Protein AF-0000000080271810 (afdb_homodimer)

InterPro domains:
  IPR000182 GNAT domain [PF00583] (64-141)
  IPR000182 GNAT domain [PS51186] (1-163)
  IPR016181 Acyl-CoA N-acyltransferase [SSF55729] (35-156)

pLDDT: mean 94.72, std 5.69, range [53.38, 98.88]

Solvent-accessible surface area (backbone atoms only — not comparable to full-atom values): 18200 Å² total; per-residue (Å²): 127,79,86,46,69,50,78,45,74,41,52,54,68,60,41,39,52,51,47,51,52,44,34,53,50,35,45,76,70,71,45,93,61,77,59,70,83,60,60,34,72,75,56,52,45,64,91,39,59,58,73,27,25,34,36,33,24,50,70,89,41,85,37,31,27,31,33,54,38,62,71,51,58,89,84,42,68,83,64,57,88,57,40,34,32,32,53,40,75,76,39,56,36,59,95,49,53,92,68,53,55,69,55,53,52,48,52,50,51,52,52,55,27,52,77,65,67,23,36,28,41,31,40,69,45,53,53,85,38,57,67,58,53,51,48,43,43,73,71,60,34,39,82,71,50,76,46,76,43,89,97,73,43,52,30,31,36,33,36,26,79,76,101,126,78,86,45,69,50,77,44,76,40,51,51,70,58,40,39,52,50,47,50,54,43,32,53,50,36,46,74,71,70,44,94,59,77,58,72,82,61,60,35,70,75,56,53,45,64,91,38,61,58,74,28,25,34,36,32,23,50,70,91,41,85,37,30,29,32,33,54,38,61,71,50,57,89,86,41,70,84,63,55,88,55,41,33,32,32,54,41,74,76,40,56,36,60,94,49,53,92,68,55,56,68,53,52,51,50,53,49,52,50,53,56,27,52,78,66,68,22,35,29,42,32,40,69,44,52,52,85,39,57,67,59,52,50,47,42,43,73,70,60,34,39,83,71,48,77,46,77,44,88,97,74,42,51,30,32,35,32,36,26,80,77,101

Organism: NCBI:txid1552

Structure (mmCIF, N/CA/C/O backbone):
data_AF-0000000080271810-model_v1
#
loop_
_entity.id
_entity.type
_entity.pdbx_description
1 polymer 'N-acetyltransferase domain-containing protein'
#
loop_
_atom_site.group_PDB
_atom_site.id
_atom_site.type_symbol
_atom_site.label_atom_id
_atom_site.label_alt_id
_atom_site.label_comp_id
_atom_site.label_asym_id
_atom_site.label_entity_id
_atom_site.label_seq_id
_atom_site.pdbx_PDB_ins_code
_atom_site.Cartn_x
_atom_site.Cartn_y
_atom_site.Cartn_z
_atom_site.occupancy
_atom_site.B_iso_or_equiv
_atom_site.auth_seq_id
_atom_site.auth_comp_id
_atom_site.auth_asym_id
_atom_site.auth_atom_id
_atom_site.pdbx_PDB_model_num
ATOM 1 N N . MET A 1 1 ? 9.125 3.719 -11.875 1 53.38 1 MET A N 1
ATOM 2 C CA . MET A 1 1 ? 8.992 2.314 -12.25 1 53.38 1 MET A CA 1
ATOM 3 C C . MET A 1 1 ? 10.18 1.5 -11.758 1 53.38 1 MET A C 1
ATOM 5 O O . MET A 1 1 ? 11.297 2.016 -11.672 1 53.38 1 MET A O 1
ATOM 9 N N . ILE A 1 2 ? 9.805 0.33 -11.016 1 65.56 2 ILE A N 1
ATOM 10 C CA . ILE A 1 2 ? 10.922 -0.448 -10.5 1 65.56 2 ILE A CA 1
ATOM 11 C C . ILE A 1 2 ? 11.742 -1.011 -11.656 1 65.56 2 ILE A C 1
ATOM 13 O O . ILE A 1 2 ? 11.211 -1.714 -12.516 1 65.56 2 ILE A O 1
ATOM 17 N N . ASN A 1 3 ? 12.961 -0.508 -11.906 1 68.75 3 ASN A N 1
ATOM 18 C CA . ASN A 1 3 ? 13.789 -0.801 -13.078 1 68.75 3 ASN A CA 1
ATOM 19 C C . ASN A 1 3 ? 14.617 -2.066 -12.875 1 68.75 3 ASN A C 1
ATOM 21 O O . ASN A 1 3 ? 15.195 -2.596 -13.82 1 68.75 3 ASN A O 1
ATOM 25 N N . ASN A 1 4 ? 14.492 -2.914 -11.961 1 88.19 4 ASN A N 1
ATOM 26 C CA . ASN A 1 4 ? 15.328 -4.094 -11.766 1 88.19 4 ASN A CA 1
ATOM 27 C C . ASN A 1 4 ? 14.547 -5.227 -11.102 1 88.19 4 ASN A C 1
ATOM 29 O O . ASN A 1 4 ? 15.016 -5.828 -10.133 1 88.19 4 ASN A O 1
ATOM 33 N N . PHE A 1 5 ? 13.461 -5.531 -11.781 1 94.88 5 PHE A N 1
ATOM 34 C CA . PHE A 1 5 ? 12.586 -6.578 -11.266 1 94.88 5 PHE A CA 1
ATOM 35 C C . PHE A 1 5 ? 12.633 -7.809 -12.156 1 94.88 5 PHE A C 1
ATOM 37 O O . PHE A 1 5 ? 12.602 -7.695 -13.391 1 94.88 5 PHE A O 1
ATOM 44 N N . LYS A 1 6 ? 12.805 -9 -11.523 1 96.62 6 LYS A N 1
ATOM 45 C CA . LYS A 1 6 ? 12.727 -10.266 -12.258 1 96.62 6 LYS A CA 1
ATOM 46 C C . LYS A 1 6 ? 12.031 -11.336 -11.422 1 96.62 6 LYS A C 1
ATOM 48 O O . LYS A 1 6 ? 12 -11.258 -10.195 1 96.62 6 LYS A O 1
ATOM 53 N N . VAL A 1 7 ? 11.438 -12.305 -12.102 1 97.56 7 VAL A N 1
ATOM 54 C CA . VAL A 1 7 ? 10.766 -13.406 -11.43 1 97.56 7 VAL A CA 1
ATOM 55 C C . VAL A 1 7 ? 11.547 -14.703 -11.656 1 97.56 7 VAL A C 1
ATOM 57 O O . VAL A 1 7 ? 11.945 -15.008 -12.781 1 97.56 7 VAL A O 1
ATOM 60 N N . LEU A 1 8 ? 11.82 -15.398 -10.539 1 95.75 8 LEU A N 1
ATOM 61 C CA . LEU A 1 8 ? 12.508 -16.688 -10.594 1 95.75 8 LEU A CA 1
ATOM 62 C C . LEU A 1 8 ? 11.594 -17.812 -10.125 1 95.75 8 LEU A C 1
ATOM 64 O O . LEU A 1 8 ? 10.773 -17.609 -9.219 1 95.75 8 LEU A O 1
ATOM 68 N N . ARG A 1 9 ? 11.812 -19.016 -10.688 1 94.19 9 ARG A N 1
ATOM 69 C CA . ARG A 1 9 ? 11 -20.172 -10.352 1 94.19 9 ARG A CA 1
ATOM 70 C C . ARG A 1 9 ? 11.711 -21.078 -9.352 1 94.19 9 ARG A C 1
ATOM 72 O O . ARG A 1 9 ? 12.93 -21.234 -9.406 1 94.19 9 ARG A O 1
ATOM 79 N N . GLY A 1 10 ? 10.805 -21.703 -8.375 1 84.06 10 GLY A N 1
ATOM 80 C CA . GLY A 1 10 ? 11.133 -22.969 -7.738 1 84.06 10 GLY A CA 1
ATOM 81 C C . GLY A 1 10 ? 11.922 -22.797 -6.453 1 84.06 10 GLY A C 1
ATOM 82 O O . GLY A 1 10 ? 12.383 -23.781 -5.871 1 84.06 10 GLY A O 1
ATOM 83 N N . ASP A 1 11 ? 12.078 -21.625 -5.836 1 93.06 11 ASP A N 1
ATOM 84 C CA . ASP A 1 11 ? 12.766 -21.469 -4.562 1 93.06 11 ASP A CA 1
ATOM 85 C C . ASP A 1 11 ? 11.781 -21.484 -3.396 1 93.06 11 ASP A C 1
ATOM 87 O O . ASP A 1 11 ? 11.406 -20.438 -2.867 1 93.06 11 ASP A O 1
ATOM 91 N N . VAL A 1 12 ? 11.516 -22.797 -2.967 1 97.88 12 VAL A N 1
ATOM 92 C CA . VAL A 1 12 ? 10.445 -23.016 -2.002 1 97.88 12 VAL A CA 1
ATOM 93 C C . VAL A 1 12 ? 10.828 -22.406 -0.652 1 97.88 12 VAL A C 1
ATOM 95 O O . VAL A 1 12 ? 10.023 -21.734 -0.018 1 97.88 12 VAL A O 1
ATOM 98 N N . GLU A 1 13 ? 12.055 -22.609 -0.252 1 98.06 13 GLU A N 1
ATOM 99 C CA . GLU A 1 13 ? 12.5 -22.125 1.049 1 98.06 13 GLU A CA 1
ATOM 100 C C . GLU A 1 13 ? 12.438 -20.594 1.119 1 98.06 13 GLU A C 1
ATOM 102 O O . GLU A 1 13 ? 12.031 -20.031 2.139 1 98.06 13 GLU A O 1
ATOM 107 N N . THR A 1 14 ? 12.836 -20.016 0.061 1 98.19 14 THR A N 1
ATOM 108 C CA . THR A 1 14 ? 12.766 -18.547 -0.001 1 98.19 14 THR A CA 1
ATOM 109 C C . THR A 1 14 ? 11.32 -18.078 0.072 1 98.19 14 THR A C 1
ATOM 111 O O . THR A 1 14 ? 11.008 -17.125 0.802 1 98.19 14 THR A O 1
ATOM 114 N N . ALA A 1 15 ? 10.422 -18.734 -0.664 1 98.62 15 ALA A N 1
ATOM 115 C CA . ALA A 1 15 ? 9.008 -18.375 -0.633 1 98.62 15 ALA A CA 1
ATOM 116 C C . ALA A 1 15 ? 8.445 -18.5 0.779 1 98.62 15 ALA A C 1
ATOM 118 O O . ALA A 1 15 ? 7.77 -17.578 1.266 1 98.62 15 ALA A O 1
ATOM 119 N N . ILE A 1 16 ? 8.805 -19.547 1.426 1 98.5 16 ILE A N 1
ATOM 120 C CA . ILE A 1 16 ? 8.312 -19.781 2.777 1 98.5 16 ILE A CA 1
ATOM 121 C C . ILE A 1 16 ? 8.812 -18.703 3.717 1 98.5 16 ILE A C 1
ATOM 123 O O . ILE A 1 16 ? 8.055 -18.188 4.547 1 98.5 16 ILE A O 1
ATOM 127 N N . SER A 1 17 ? 10.078 -18.344 3.537 1 98.31 17 SER A N 1
ATOM 128 C CA . SER A 1 17 ? 10.656 -17.281 4.359 1 98.31 17 SER A CA 1
ATOM 129 C C . SER A 1 17 ? 9.914 -15.969 4.172 1 98.31 17 SER A C 1
ATOM 131 O O . SER A 1 17 ? 9.625 -15.266 5.145 1 98.31 17 SER A O 1
ATOM 133 N N . ILE A 1 18 ? 9.586 -15.648 2.977 1 98.44 18 ILE A N 1
ATOM 134 C CA . ILE A 1 18 ? 8.844 -14.422 2.68 1 98.44 18 ILE A CA 1
ATOM 135 C C . ILE A 1 18 ? 7.453 -14.5 3.299 1 98.44 18 ILE A C 1
ATOM 137 O O . ILE A 1 18 ? 7.016 -13.562 3.975 1 98.44 18 ILE A O 1
ATOM 141 N N . MET A 1 19 ? 6.785 -15.625 3.146 1 98.56 19 MET A N 1
ATOM 142 C CA . MET A 1 19 ? 5.438 -15.797 3.686 1 98.56 19 MET A CA 1
ATOM 143 C C . MET A 1 19 ? 5.438 -15.633 5.203 1 98.56 19 MET A C 1
ATOM 145 O O . MET A 1 19 ? 4.586 -14.938 5.754 1 98.56 19 MET A O 1
ATOM 149 N N . LYS A 1 20 ? 6.402 -16.219 5.781 1 98.38 20 LYS A N 1
ATOM 150 C CA . LYS A 1 20 ? 6.465 -16.172 7.238 1 98.38 20 LYS A CA 1
ATOM 151 C C . LYS A 1 20 ? 6.734 -14.75 7.73 1 98.38 20 LYS A C 1
ATOM 153 O O . LYS A 1 20 ? 6.156 -14.305 8.719 1 98.38 20 LYS A O 1
ATOM 158 N N . GLU A 1 21 ? 7.578 -14.07 7.062 1 97.75 21 GLU A N 1
ATOM 159 C CA . GLU A 1 21 ? 7.871 -12.688 7.414 1 97.75 21 GLU A CA 1
ATOM 160 C C . GLU A 1 21 ? 6.637 -11.805 7.258 1 97.75 21 GLU A C 1
ATOM 162 O O . GLU A 1 21 ? 6.301 -11.023 8.156 1 97.75 21 GLU A O 1
ATOM 167 N N . VAL A 1 22 ? 5.965 -11.961 6.18 1 97.31 22 VAL A N 1
ATOM 168 C CA . VAL A 1 22 ? 4.793 -11.141 5.883 1 97.31 22 VAL A CA 1
ATOM 169 C C . VAL A 1 22 ? 3.664 -11.477 6.848 1 97.31 22 VAL A C 1
ATOM 171 O O . VAL A 1 22 ? 2.957 -10.586 7.328 1 97.31 22 VAL A O 1
ATOM 174 N N . THR A 1 23 ? 3.529 -12.781 7.176 1 97.31 23 THR A N 1
ATOM 175 C CA . THR A 1 23 ? 2.469 -13.203 8.086 1 97.31 23 THR A CA 1
ATOM 176 C C . THR A 1 23 ? 2.756 -12.727 9.508 1 97.31 23 THR A C 1
ATOM 178 O O . THR A 1 23 ? 1.843 -12.328 10.227 1 97.31 23 THR A O 1
ATOM 181 N N . LYS A 1 24 ? 3.998 -12.781 9.883 1 96.44 24 LYS A N 1
ATOM 182 C CA . LYS A 1 24 ? 4.375 -12.266 11.195 1 96.44 24 LYS A CA 1
ATOM 183 C C . LYS A 1 24 ? 4.023 -10.789 11.328 1 96.44 24 LYS A C 1
ATOM 185 O O . LYS A 1 24 ? 3.445 -10.367 12.328 1 96.44 24 LYS A O 1
ATOM 190 N N . TRP A 1 25 ? 4.34 -10.039 10.383 1 95.38 25 TRP A N 1
ATOM 191 C CA . TRP A 1 25 ? 3.977 -8.625 10.352 1 95.38 25 TRP A CA 1
ATOM 192 C C . TRP A 1 25 ? 2.461 -8.453 10.414 1 95.38 25 TRP A C 1
ATOM 194 O O . TRP A 1 25 ? 1.948 -7.672 11.219 1 95.38 25 TRP A O 1
ATOM 204 N N . GLY A 1 26 ? 1.782 -9.141 9.5 1 93.5 26 GLY A N 1
ATOM 205 C CA . GLY A 1 26 ? 0.333 -9.031 9.461 1 93.5 26 GLY A CA 1
ATOM 206 C C . GLY A 1 26 ? -0.322 -9.266 10.805 1 93.5 26 GLY A C 1
ATOM 207 O O . GLY A 1 26 ? -1.192 -8.5 11.219 1 93.5 26 GLY A O 1
ATOM 208 N N . ARG A 1 27 ? 0.171 -10.234 11.484 1 93.38 27 ARG A N 1
ATOM 209 C CA . ARG A 1 27 ? -0.344 -10.539 12.812 1 93.38 27 ARG A CA 1
ATOM 210 C C . ARG A 1 27 ? -0.06 -9.406 13.789 1 93.38 27 ARG A C 1
ATOM 212 O O . ARG A 1 27 ? -0.918 -9.047 14.602 1 93.38 27 ARG A O 1
ATOM 219 N N . SER A 1 28 ? 1.081 -8.836 13.703 1 91.44 28 SER A N 1
ATOM 220 C CA . SER A 1 28 ? 1.501 -7.781 14.625 1 91.44 28 SER A CA 1
ATOM 221 C C . SER A 1 28 ? 0.628 -6.539 14.477 1 91.44 28 SER A C 1
ATOM 223 O O . SER A 1 28 ? 0.449 -5.785 15.438 1 91.44 28 SER A O 1
ATOM 225 N N . VAL A 1 29 ? 0.063 -6.387 13.32 1 87.38 29 VAL A N 1
ATOM 226 C CA . VAL A 1 29 ? -0.754 -5.195 13.109 1 87.38 29 VAL A CA 1
ATOM 227 C C . VAL A 1 29 ? -2.232 -5.574 13.117 1 87.38 29 VAL A C 1
ATOM 229 O O . VAL A 1 29 ? -3.088 -4.777 12.727 1 87.38 29 VAL A O 1
ATOM 232 N N . GLY A 1 30 ? -2.598 -6.809 13.438 1 87 30 GLY A N 1
ATOM 233 C CA . GLY A 1 30 ? -3.969 -7.199 13.719 1 87 30 GLY A CA 1
ATOM 234 C C . GLY A 1 30 ? -4.668 -7.836 12.531 1 87 30 GLY A C 1
ATOM 235 O O . GLY A 1 30 ? -5.895 -7.973 12.531 1 87 30 GLY A O 1
ATOM 236 N N . LEU A 1 31 ? -3.91 -8.242 11.5 1 88.94 31 LEU A N 1
ATOM 237 C CA . LEU A 1 31 ? -4.516 -8.898 10.352 1 88.94 31 LEU A CA 1
ATOM 238 C C . LEU A 1 31 ? -4.715 -10.391 10.609 1 88.94 31 LEU A C 1
ATOM 240 O O . LEU A 1 31 ? -3.959 -10.992 11.375 1 88.94 31 LEU A O 1
ATOM 244 N N . ASN A 1 32 ? -5.797 -10.891 9.977 1 89.94 32 ASN A N 1
ATOM 245 C CA . ASN A 1 32 ? -6.012 -12.328 9.984 1 89.94 32 ASN A CA 1
ATOM 246 C C . ASN A 1 32 ? -5.23 -13.023 8.867 1 89.94 32 ASN A C 1
ATOM 248 O O . ASN A 1 32 ? -5.605 -12.93 7.699 1 89.94 32 ASN A O 1
ATOM 252 N N . VAL A 1 33 ? -4.129 -13.648 9.289 1 93.38 33 VAL A N 1
ATOM 253 C CA . VAL A 1 33 ? -3.236 -14.273 8.32 1 93.38 33 VAL A CA 1
ATOM 254 C C . VAL A 1 33 ? -3.088 -15.758 8.641 1 93.38 33 VAL A C 1
ATOM 256 O O . VAL A 1 33 ? -3.656 -16.25 9.617 1 93.38 33 VAL A O 1
ATOM 259 N N . TRP A 1 34 ? -2.453 -16.484 7.777 1 92.75 34 TRP A N 1
ATOM 260 C CA . TRP A 1 34 ? -2.223 -17.922 7.938 1 92.75 34 TRP A CA 1
ATOM 261 C C . TRP A 1 34 ? -1.376 -18.203 9.172 1 92.75 34 TRP A C 1
ATOM 263 O O . TRP A 1 34 ? -0.48 -17.422 9.508 1 92.75 34 TRP A O 1
ATOM 273 N N . LYS A 1 35 ? -1.655 -19.406 9.734 1 93.44 35 LYS A N 1
ATOM 274 C CA . LYS A 1 35 ? -0.83 -19.844 10.859 1 93.44 35 LYS A CA 1
ATOM 275 C C . LYS A 1 35 ? 0.521 -20.359 10.375 1 93.44 35 LYS A C 1
ATOM 277 O O . LYS A 1 35 ? 0.615 -20.953 9.297 1 93.44 35 LYS A O 1
ATOM 282 N N . ASP A 1 36 ? 1.534 -20.188 11.188 1 94.75 36 ASP A N 1
ATOM 283 C CA . ASP A 1 36 ? 2.891 -20.594 10.844 1 94.75 36 ASP A CA 1
ATOM 284 C C . ASP A 1 36 ? 2.936 -22.078 10.492 1 94.75 36 ASP A C 1
ATOM 286 O O . ASP A 1 36 ? 3.707 -22.5 9.617 1 94.75 36 ASP A O 1
ATOM 290 N N . GLU A 1 37 ? 2.15 -22.797 11.094 1 95.38 37 GLU A N 1
ATOM 291 C CA . GLU A 1 37 ? 2.166 -24.25 10.922 1 95.38 37 GLU A CA 1
ATOM 292 C C . GLU A 1 37 ? 1.717 -24.641 9.523 1 95.38 37 GLU A C 1
ATOM 294 O O . GLU A 1 37 ? 1.999 -25.75 9.062 1 95.38 37 GLU A O 1
ATOM 299 N N . HIS A 1 38 ? 1.027 -23.734 8.852 1 94.94 38 HIS A N 1
ATOM 300 C CA . HIS A 1 38 ? 0.559 -24 7.5 1 94.94 38 HIS A CA 1
ATOM 301 C C . HIS A 1 38 ? 1.587 -23.578 6.461 1 94.94 38 HIS A C 1
ATOM 303 O O . HIS A 1 38 ? 1.438 -23.875 5.273 1 94.94 38 HIS A O 1
ATOM 309 N N . LEU A 1 39 ? 2.666 -22.922 6.988 1 97.5 39 LEU A N 1
ATOM 310 C CA . LEU A 1 39 ? 3.674 -22.391 6.086 1 97.5 39 LEU A CA 1
ATOM 311 C C . LEU A 1 39 ? 4.977 -23.172 6.195 1 97.5 39 LEU A C 1
ATOM 313 O O . LEU A 1 39 ? 6.043 -22.578 6.395 1 97.5 39 LEU A O 1
ATOM 317 N N . THR A 1 40 ? 4.809 -24.5 6.055 1 97 40 THR A N 1
ATOM 318 C CA . THR A 1 40 ? 5.949 -25.406 6.004 1 97 40 THR A CA 1
ATOM 319 C C . THR A 1 40 ? 6.043 -26.078 4.641 1 97 40 THR A C 1
ATOM 321 O O . THR A 1 40 ? 5.051 -26.172 3.918 1 97 40 THR A O 1
ATOM 324 N N . ARG A 1 41 ? 7.289 -26.5 4.422 1 96.94 41 ARG A N 1
ATOM 3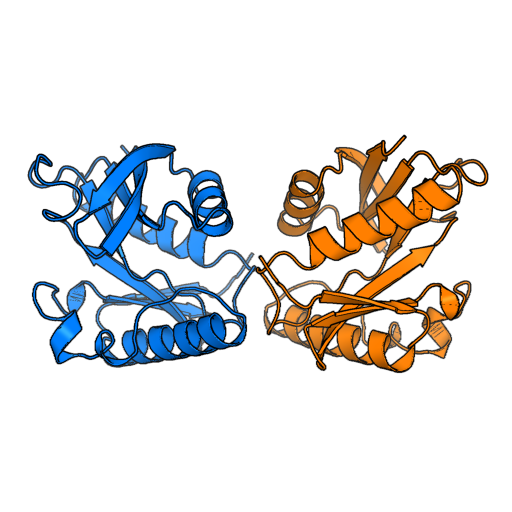25 C CA . ARG A 1 41 ? 7.496 -27.219 3.16 1 96.94 41 ARG A CA 1
ATOM 326 C C . ARG A 1 41 ? 6.547 -28.406 3.039 1 96.94 41 ARG A C 1
ATOM 328 O O . ARG A 1 41 ? 5.906 -28.578 2.002 1 96.94 41 ARG A O 1
ATOM 335 N N . GLU A 1 42 ? 6.445 -29.188 4 1 96.44 42 GLU A N 1
ATOM 336 C CA . GLU A 1 42 ? 5.621 -30.391 4.02 1 96.44 42 GLU A CA 1
ATOM 337 C C . GLU A 1 42 ? 4.156 -30.062 3.736 1 96.44 42 GLU A C 1
ATOM 339 O O . GLU A 1 42 ? 3.504 -30.75 2.947 1 96.44 42 GLU A O 1
ATOM 344 N N . LYS A 1 43 ? 3.631 -29.031 4.332 1 96.62 43 LYS A N 1
ATOM 345 C CA . LYS A 1 43 ? 2.225 -28.672 4.18 1 96.62 43 LYS A CA 1
ATOM 346 C C . LYS A 1 43 ? 1.963 -28.047 2.811 1 96.62 43 LYS A C 1
ATOM 348 O O . LYS A 1 43 ? 0.971 -28.375 2.154 1 96.62 43 LYS A O 1
ATOM 353 N N . LEU A 1 44 ? 2.865 -27.188 2.361 1 96.56 44 LEU A N 1
ATOM 354 C CA . LEU A 1 44 ? 2.662 -26.453 1.12 1 96.56 44 LEU A CA 1
ATOM 355 C C . LEU A 1 44 ? 2.814 -27.375 -0.089 1 96.56 44 LEU A C 1
ATOM 357 O O . LEU A 1 44 ? 2.154 -27.172 -1.111 1 96.56 44 LEU A O 1
ATOM 361 N N . LEU A 1 45 ? 3.525 -28.375 0.033 1 96 45 LEU A N 1
ATOM 362 C CA . LEU A 1 45 ? 3.799 -29.219 -1.124 1 96 45 LEU A CA 1
ATOM 363 C C . LEU A 1 45 ? 2.773 -30.344 -1.23 1 96 45 LEU A C 1
ATOM 365 O O . LEU A 1 45 ? 2.846 -31.172 -2.143 1 96 45 LEU A O 1
ATOM 369 N N . VAL A 1 46 ? 1.91 -30.312 -0.258 1 94.19 46 VAL A N 1
ATOM 370 C CA . VAL A 1 46 ? 0.783 -31.234 -0.424 1 94.19 46 VAL A CA 1
ATOM 371 C C . VAL A 1 46 ? -0.086 -30.766 -1.593 1 94.19 46 VAL A C 1
ATOM 373 O O . VAL A 1 46 ? -0.928 -29.891 -1.438 1 94.19 46 VAL A O 1
ATOM 376 N N . GLY A 1 47 ? 0.103 -31.203 -2.812 1 90.88 47 GLY A N 1
ATOM 377 C CA . GLY A 1 47 ? -0.69 -30.859 -3.984 1 90.88 47 GLY A CA 1
ATOM 378 C C . GLY A 1 47 ? -0.104 -29.719 -4.789 1 90.88 47 GLY A C 1
ATOM 379 O O . GLY A 1 47 ? -0.717 -29.25 -5.75 1 90.88 47 GLY A O 1
ATOM 380 N N . ILE A 1 48 ? 1.003 -29.281 -4.328 1 94.75 48 ILE A N 1
ATOM 381 C CA . ILE A 1 48 ? 1.641 -28.188 -5.051 1 94.75 48 ILE A CA 1
ATOM 382 C C . ILE A 1 48 ? 3.062 -28.578 -5.438 1 94.75 48 ILE A C 1
ATOM 384 O O . ILE A 1 48 ? 3.84 -29.031 -4.594 1 94.75 48 ILE A O 1
ATOM 388 N N . ASN A 1 49 ? 3.391 -28.422 -6.68 1 93.94 49 ASN A N 1
ATOM 389 C CA . ASN A 1 49 ? 4.742 -28.719 -7.145 1 93.94 49 ASN A CA 1
ATOM 390 C C . ASN A 1 49 ? 5.707 -27.578 -6.809 1 93.94 49 ASN A C 1
ATOM 392 O O . ASN A 1 49 ? 5.305 -26.422 -6.746 1 93.94 49 ASN A O 1
ATOM 396 N N . GLU A 1 50 ? 6.973 -27.953 -6.676 1 95.75 50 GLU A N 1
ATOM 397 C CA . GLU A 1 50 ? 7.988 -26.953 -6.352 1 95.75 50 GLU A CA 1
ATOM 398 C C . GLU A 1 50 ? 8.078 -25.875 -7.438 1 95.75 50 GLU A C 1
ATOM 400 O O . GLU A 1 50 ? 8.367 -24.719 -7.148 1 95.75 50 GLU A O 1
ATOM 405 N N . ASP A 1 51 ? 7.738 -26.312 -8.594 1 95.69 51 ASP A N 1
ATOM 406 C CA . ASP A 1 51 ? 7.875 -25.391 -9.719 1 95.69 51 ASP A CA 1
ATOM 407 C C . ASP A 1 51 ? 6.723 -24.391 -9.758 1 95.69 51 ASP A C 1
ATOM 409 O O . ASP A 1 51 ? 6.719 -23.469 -10.578 1 95.69 51 ASP A O 1
ATOM 413 N N . ALA A 1 52 ? 5.801 -24.5 -8.828 1 98.12 52 ALA A N 1
ATOM 414 C CA . ALA A 1 52 ? 4.664 -23.594 -8.758 1 98.12 52 ALA A CA 1
ATOM 415 C C . ALA A 1 52 ? 5.016 -22.344 -7.961 1 98.12 52 ALA A C 1
ATOM 417 O O . ALA A 1 52 ? 4.273 -21.359 -7.973 1 98.12 52 ALA A O 1
ATOM 418 N N . PHE A 1 53 ? 6.223 -22.422 -7.324 1 98.69 53 PHE A N 1
ATOM 419 C CA . PHE A 1 53 ? 6.648 -21.297 -6.504 1 98.69 53 PHE A CA 1
ATOM 420 C C . PHE A 1 53 ? 7.477 -20.312 -7.32 1 98.69 53 PHE A C 1
ATOM 422 O O . PHE A 1 53 ? 8.406 -20.703 -8.023 1 98.69 53 PHE A O 1
ATOM 429 N N . TYR A 1 54 ? 7.094 -19.047 -7.203 1 98.62 54 TYR A N 1
ATOM 430 C CA . TYR A 1 54 ? 7.816 -17.984 -7.902 1 98.62 54 TYR A CA 1
ATOM 431 C C . TYR A 1 54 ? 8.281 -16.906 -6.93 1 98.62 54 TYR A C 1
ATOM 433 O O . TYR A 1 54 ? 7.547 -16.531 -6.012 1 98.62 54 TYR A O 1
ATOM 441 N N . ILE A 1 55 ? 9.555 -16.453 -7.164 1 98.62 55 ILE A N 1
ATOM 442 C CA . ILE A 1 55 ? 10.156 -15.391 -6.363 1 98.62 55 ILE A CA 1
ATOM 443 C C . ILE A 1 55 ? 10.367 -14.148 -7.23 1 98.62 55 ILE A C 1
ATOM 445 O O . ILE A 1 55 ? 10.93 -14.242 -8.32 1 98.62 55 ILE A O 1
ATOM 449 N N . GLY A 1 56 ? 9.781 -13.031 -6.773 1 98.19 56 GLY A N 1
ATOM 450 C CA . GLY A 1 56 ? 10.109 -11.75 -7.375 1 98.19 56 GLY A CA 1
ATOM 451 C C . GLY A 1 56 ? 11.312 -11.078 -6.738 1 98.19 56 GLY A C 1
ATOM 452 O O . GLY A 1 56 ? 11.344 -10.883 -5.52 1 98.19 56 GLY A O 1
ATOM 453 N N . LYS A 1 57 ? 12.281 -10.727 -7.578 1 97.31 57 LYS A N 1
ATOM 454 C CA . LYS A 1 57 ? 13.5 -10.102 -7.082 1 97.31 57 LYS A CA 1
ATOM 455 C C . LYS A 1 57 ? 13.609 -8.656 -7.559 1 97.31 57 LYS A C 1
ATOM 457 O O . LYS A 1 57 ? 13.273 -8.344 -8.703 1 97.31 57 LYS A O 1
ATOM 462 N N . VAL A 1 58 ? 13.969 -7.809 -6.664 1 94.75 58 VAL A N 1
ATOM 463 C CA . VAL A 1 58 ? 14.414 -6.457 -6.984 1 94.75 58 VAL A CA 1
ATOM 464 C C . VAL A 1 58 ? 15.922 -6.352 -6.805 1 94.75 58 VAL A C 1
ATOM 466 O O . VAL A 1 58 ? 16.422 -6.402 -5.676 1 94.75 58 VAL A O 1
ATOM 469 N N . SER A 1 59 ? 16.625 -6.219 -7.914 1 91.62 59 SER A N 1
ATOM 470 C CA . SER A 1 59 ? 18.078 -6.363 -7.902 1 91.62 59 SER A CA 1
ATOM 471 C C . SER A 1 59 ? 18.5 -7.703 -7.312 1 91.62 59 SER A C 1
ATOM 473 O O . SER A 1 59 ? 18.172 -8.758 -7.863 1 91.62 59 SER A O 1
ATOM 475 N N . ALA A 1 60 ? 19.141 -7.711 -6.199 1 92.31 60 ALA A N 1
ATOM 476 C CA . ALA A 1 60 ? 19.609 -8.969 -5.629 1 92.31 60 ALA A CA 1
ATOM 477 C C . ALA A 1 60 ? 18.703 -9.43 -4.492 1 92.31 60 ALA A C 1
ATOM 479 O O . ALA A 1 60 ? 18.844 -10.547 -3.992 1 92.31 60 ALA A O 1
ATOM 480 N N . ASP A 1 61 ? 17.688 -8.703 -4.219 1 95.31 61 ASP A N 1
ATOM 481 C CA . ASP A 1 61 ? 16.875 -8.977 -3.031 1 95.31 61 ASP A CA 1
ATOM 482 C C . ASP A 1 61 ? 15.625 -9.773 -3.387 1 95.31 61 ASP A C 1
ATOM 484 O O . ASP A 1 61 ? 14.977 -9.5 -4.398 1 95.31 61 ASP A O 1
ATOM 488 N N . ASN A 1 62 ? 15.32 -10.82 -2.609 1 97.94 62 ASN A N 1
ATOM 489 C CA . ASN A 1 62 ? 14.031 -11.5 -2.689 1 97.94 62 ASN A CA 1
ATOM 490 C C . ASN A 1 62 ? 12.914 -10.648 -2.1 1 97.94 62 ASN A C 1
ATOM 492 O O . ASN A 1 62 ? 12.789 -10.539 -0.878 1 97.94 62 ASN A O 1
ATOM 496 N N . ALA A 1 63 ? 12.055 -10.148 -2.988 1 97.25 63 ALA A N 1
ATOM 497 C CA . ALA A 1 63 ? 11.156 -9.078 -2.562 1 97.25 63 ALA A CA 1
ATOM 498 C C . ALA A 1 63 ? 9.734 -9.609 -2.35 1 97.25 63 ALA A C 1
ATOM 500 O O . ALA A 1 63 ? 8.984 -9.07 -1.537 1 97.25 63 ALA A O 1
ATOM 501 N N . CYS A 1 64 ? 9.352 -10.586 -3.092 1 98.44 64 CYS A N 1
ATOM 502 C CA . CYS A 1 64 ? 7.984 -11.078 -3.037 1 98.44 64 CYS A CA 1
ATOM 503 C C . CYS A 1 64 ? 7.898 -12.5 -3.576 1 98.44 64 CYS A C 1
ATOM 505 O O . CYS A 1 64 ? 8.906 -13.07 -4.012 1 98.44 64 CYS A O 1
ATOM 507 N N . CYS A 1 65 ? 6.672 -13.109 -3.381 1 98.81 65 CYS A N 1
ATOM 508 C CA . CYS A 1 65 ? 6.484 -14.469 -3.887 1 98.81 65 CYS A CA 1
ATOM 509 C C . CYS A 1 65 ? 5.02 -14.727 -4.219 1 98.81 65 CYS A C 1
ATOM 511 O O . CYS A 1 65 ? 4.156 -13.898 -3.922 1 98.81 65 CYS A O 1
ATOM 513 N N . MET A 1 66 ? 4.809 -15.805 -4.918 1 98.75 66 MET A N 1
ATOM 514 C CA . MET A 1 66 ? 3.467 -16.328 -5.152 1 98.75 66 MET A CA 1
ATOM 515 C C . MET A 1 66 ? 3.518 -17.812 -5.52 1 98.75 66 MET A C 1
ATOM 517 O O . MET A 1 66 ? 4.59 -18.344 -5.801 1 98.75 66 MET A O 1
ATOM 521 N N . ILE A 1 67 ? 2.42 -18.422 -5.422 1 98.62 67 ILE A N 1
ATOM 522 C CA . ILE A 1 67 ? 2.191 -19.75 -5.977 1 98.62 67 ILE A CA 1
ATOM 523 C C . ILE A 1 67 ? 1.237 -19.656 -7.164 1 98.62 67 ILE A C 1
ATOM 525 O O . ILE A 1 67 ? 0.201 -18.984 -7.086 1 98.62 67 ILE A O 1
ATOM 529 N N . LEU A 1 68 ? 1.633 -20.234 -8.234 1 98.5 68 LEU A N 1
ATOM 530 C CA . LEU A 1 68 ? 0.798 -20.281 -9.43 1 98.5 68 LEU A CA 1
ATOM 531 C C . LEU A 1 68 ? 0.473 -21.719 -9.812 1 98.5 68 LEU A C 1
ATOM 533 O O . LEU A 1 68 ? 1.378 -22.531 -10.062 1 98.5 68 LEU A O 1
ATOM 537 N N . GLN A 1 69 ? -0.831 -21.969 -9.789 1 97.94 69 GLN A N 1
ATOM 538 C CA . GLN A 1 69 ? -1.303 -23.312 -10.117 1 97.94 69 GLN A CA 1
ATOM 539 C C . GLN A 1 69 ? -2.266 -23.266 -11.297 1 97.94 69 GLN A C 1
ATOM 541 O O . GLN A 1 69 ? -2.699 -22.203 -11.727 1 97.94 69 GLN A O 1
ATOM 546 N N . TRP A 1 70 ? -2.545 -24.5 -11.781 1 97.56 70 TRP A N 1
ATOM 547 C CA . TRP A 1 70 ? -3.367 -24.609 -12.984 1 97.56 70 TRP A CA 1
ATOM 548 C C . TRP A 1 70 ? -4.688 -25.297 -12.68 1 97.56 70 TRP A C 1
ATOM 550 O O . TRP A 1 70 ? -5.461 -25.609 -13.594 1 97.56 70 TRP A O 1
ATOM 560 N N . ASP A 1 71 ? -4.895 -25.594 -11.453 1 95.88 71 ASP A N 1
ATOM 561 C CA . ASP A 1 71 ? -6.164 -26.125 -10.961 1 95.88 71 ASP A CA 1
ATOM 562 C C . ASP A 1 71 ? -6.422 -25.672 -9.516 1 95.88 71 ASP A C 1
ATOM 564 O O . ASP A 1 71 ? -5.484 -25.359 -8.789 1 95.88 71 ASP A O 1
ATOM 568 N N . ASP A 1 72 ? -7.641 -25.562 -9.172 1 96.38 72 ASP A N 1
ATOM 569 C CA . ASP A 1 72 ? -8.094 -25.25 -7.816 1 96.38 72 ASP A CA 1
ATOM 570 C C . ASP A 1 72 ? -9.477 -25.828 -7.551 1 96.38 72 ASP A C 1
ATOM 572 O O . ASP A 1 72 ? -10.477 -25.109 -7.57 1 96.38 72 ASP A O 1
ATOM 576 N N . VAL A 1 73 ? -9.508 -27.031 -7.172 1 94.12 73 VAL A N 1
ATOM 577 C CA . VAL A 1 73 ? -10.758 -27.766 -7.043 1 94.12 73 VAL A CA 1
ATOM 578 C C . VAL A 1 73 ? -11.523 -27.281 -5.812 1 94.12 73 VAL A C 1
ATOM 580 O O . VAL A 1 73 ? -12.758 -27.266 -5.805 1 94.12 73 VAL A O 1
ATOM 583 N N . LEU A 1 74 ? -10.82 -26.844 -4.855 1 92.12 74 LEU A N 1
ATOM 584 C CA . LEU A 1 74 ? -11.445 -26.391 -3.615 1 92.12 74 LEU A CA 1
ATOM 585 C C . LEU A 1 74 ? -12.344 -25.188 -3.867 1 92.12 74 LEU A C 1
ATOM 587 O O . LEU A 1 74 ? -13.5 -25.172 -3.453 1 92.12 74 LEU A O 1
ATOM 591 N N . PHE A 1 75 ? -11.852 -24.234 -4.617 1 94.88 75 PHE A N 1
ATOM 592 C CA . PHE A 1 75 ? -12.586 -22.984 -4.797 1 94.88 75 PHE A CA 1
ATOM 593 C C . PHE A 1 75 ? -13.344 -22.984 -6.117 1 94.88 75 PHE A C 1
ATOM 595 O O . PHE A 1 75 ? -14.367 -22.312 -6.25 1 94.88 75 PHE A O 1
ATOM 602 N N . TRP A 1 76 ? -12.844 -23.703 -7.004 1 96.31 76 TRP A N 1
ATOM 603 C CA . TRP A 1 76 ? -13.438 -23.75 -8.336 1 96.31 76 TRP A CA 1
ATOM 604 C C . TRP A 1 76 ? -13.68 -25.203 -8.773 1 96.31 76 TRP A C 1
ATOM 606 O O . TRP A 1 76 ? -13.102 -25.656 -9.758 1 96.31 76 TRP A O 1
ATOM 616 N N . PRO A 1 77 ? -14.594 -25.891 -8.156 1 94.81 77 PRO A N 1
ATOM 617 C CA . PRO A 1 77 ? -14.797 -27.312 -8.391 1 94.81 77 PRO A CA 1
ATOM 618 C C . PRO A 1 77 ? -15.344 -27.609 -9.789 1 94.81 77 PRO A C 1
ATOM 620 O O . PRO A 1 77 ? -15.172 -28.734 -10.297 1 94.81 77 PRO A O 1
ATOM 623 N N . LYS A 1 78 ? -15.938 -26.703 -10.484 1 95.5 78 LYS A N 1
ATOM 624 C CA . LYS A 1 78 ? -16.562 -26.953 -11.773 1 95.5 78 LYS A CA 1
ATOM 625 C C . LYS A 1 78 ? -15.68 -26.469 -12.922 1 95.5 78 LYS A C 1
ATOM 627 O O . LYS A 1 78 ? -16.062 -26.547 -14.086 1 95.5 78 LYS A O 1
ATOM 632 N N . ALA A 1 79 ? -14.477 -25.953 -12.562 1 96.5 79 ALA A N 1
ATOM 633 C CA . ALA A 1 79 ? -13.586 -25.422 -13.594 1 96.5 79 ALA A CA 1
ATOM 634 C C . ALA A 1 79 ? -13.109 -26.531 -14.531 1 96.5 79 ALA A C 1
ATOM 636 O O . ALA A 1 79 ? -12.805 -27.641 -14.086 1 96.5 79 ALA A O 1
ATOM 637 N N . LYS A 1 80 ? -12.953 -26.188 -15.805 1 96.5 80 LYS A N 1
ATOM 638 C CA . LYS A 1 80 ? -12.422 -27.141 -16.781 1 96.5 80 LYS A CA 1
ATOM 639 C C . LYS A 1 80 ? -10.891 -27.125 -16.781 1 96.5 80 LYS A C 1
ATOM 641 O O . LYS A 1 80 ? -10.273 -26.172 -16.312 1 96.5 80 LYS A O 1
ATOM 646 N N . GLU A 1 81 ? -10.375 -28.203 -17.281 1 93.81 81 GLU A N 1
ATOM 647 C CA . GLU A 1 81 ? -8.922 -28.266 -17.438 1 93.81 81 GLU A CA 1
ATOM 648 C C . GLU A 1 81 ? -8.422 -27.125 -18.312 1 93.81 81 GLU A C 1
ATOM 650 O O . GLU A 1 81 ? -9.023 -26.828 -19.344 1 93.81 81 GLU A O 1
ATOM 655 N N . ASN A 1 82 ? -7.469 -26.406 -17.859 1 94.88 82 ASN A N 1
ATOM 656 C CA . ASN A 1 82 ? -6.801 -25.344 -18.594 1 94.88 82 ASN A CA 1
ATOM 657 C C . ASN A 1 82 ? -7.715 -24.125 -18.781 1 94.88 82 ASN A C 1
ATOM 659 O O . ASN A 1 82 ? -7.539 -23.344 -19.719 1 94.88 82 ASN A O 1
ATOM 663 N N . GLU A 1 83 ? -8.648 -24.062 -17.938 1 97.62 83 GLU A N 1
ATOM 664 C CA . GLU A 1 83 ? -9.555 -22.922 -18.031 1 97.62 83 GLU A CA 1
ATOM 665 C C . GLU A 1 83 ? -8.922 -21.672 -17.422 1 97.62 83 GLU A C 1
ATOM 667 O O . GLU A 1 83 ? -9.07 -20.578 -17.969 1 97.62 83 GLU A O 1
ATOM 672 N N . ALA A 1 84 ? -8.242 -21.906 -16.328 1 98.69 84 ALA A N 1
ATOM 673 C CA . ALA A 1 84 ? -7.734 -20.75 -15.594 1 98.69 84 ALA A CA 1
ATOM 674 C C . ALA A 1 84 ? -6.41 -21.094 -14.906 1 98.69 84 ALA A C 1
ATOM 676 O O . ALA A 1 84 ? -6.098 -22.266 -14.68 1 98.69 84 ALA A O 1
ATOM 677 N N . GLY A 1 85 ? -5.598 -20.078 -14.711 1 98.62 85 GLY A N 1
ATOM 678 C CA . GLY A 1 85 ? -4.562 -20.109 -13.695 1 98.62 85 GLY A CA 1
ATOM 679 C C . GLY A 1 85 ? -5.031 -19.594 -12.352 1 98.62 85 GLY A C 1
ATOM 680 O O . GLY A 1 85 ? -5.996 -18.828 -12.273 1 98.62 85 GLY A O 1
ATOM 681 N N . TYR A 1 86 ? -4.355 -20.047 -11.273 1 98.75 86 TYR A N 1
ATOM 682 C CA . TYR A 1 86 ? -4.766 -19.703 -9.914 1 98.75 86 TYR A CA 1
ATOM 683 C C . TYR A 1 86 ? -3.578 -19.203 -9.102 1 98.75 86 TYR A C 1
ATOM 685 O O . TYR A 1 86 ? -2.594 -19.922 -8.914 1 98.75 86 TYR A O 1
ATOM 693 N N . ILE A 1 87 ? -3.688 -17.984 -8.633 1 98.69 87 ILE A N 1
ATOM 694 C CA . ILE A 1 87 ? -2.652 -17.406 -7.785 1 98.69 87 ILE A CA 1
ATOM 695 C C . ILE A 1 87 ? -2.982 -17.656 -6.316 1 98.69 87 ILE A C 1
ATOM 697 O O . ILE A 1 87 ? -4.125 -17.484 -5.891 1 98.69 87 ILE A O 1
ATOM 701 N N . HIS A 1 88 ? -1.994 -18.078 -5.57 1 97.69 88 HIS A N 1
ATOM 702 C CA . HIS A 1 88 ? -2.08 -18.219 -4.121 1 97.69 88 HIS A CA 1
ATOM 703 C C . HIS A 1 88 ? -0.867 -17.609 -3.434 1 97.69 88 HIS A C 1
ATOM 705 O O . HIS A 1 88 ? 0.179 -17.422 -4.059 1 97.69 88 HIS A O 1
ATOM 711 N N . LYS A 1 89 ? -1.034 -17.219 -2.203 1 97.62 89 LYS A N 1
ATOM 712 C CA . LYS A 1 89 ? 0.051 -16.812 -1.312 1 97.62 89 LYS A CA 1
ATOM 713 C C . LYS A 1 89 ? 0.872 -15.68 -1.925 1 97.62 89 LYS A C 1
ATOM 715 O O . LYS A 1 89 ? 2.104 -15.734 -1.941 1 97.62 89 LYS A O 1
ATOM 720 N N . LEU A 1 90 ? 0.173 -14.75 -2.568 1 98.12 90 LEU A N 1
ATOM 721 C CA . LEU A 1 90 ? 0.846 -13.547 -3.041 1 98.12 90 LEU A CA 1
ATOM 722 C C . LEU A 1 90 ? 1.278 -12.672 -1.87 1 98.12 90 LEU A C 1
ATOM 724 O O . LEU A 1 90 ? 0.436 -12.141 -1.145 1 98.12 90 LEU A O 1
ATOM 728 N N . CYS A 1 91 ? 2.645 -12.602 -1.688 1 98.06 91 CYS A N 1
ATOM 729 C CA . CYS A 1 91 ? 3.219 -11.883 -0.558 1 98.06 91 CYS A CA 1
ATOM 730 C C . CYS A 1 91 ? 4.305 -10.914 -1.021 1 98.06 91 CYS A C 1
ATOM 732 O O . CYS A 1 91 ? 5.156 -11.281 -1.835 1 98.06 91 C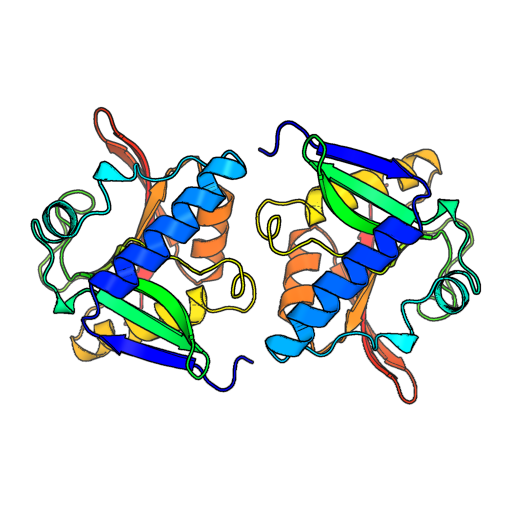YS A O 1
ATOM 734 N N . VAL A 1 92 ? 4.266 -9.727 -0.487 1 97.06 92 VAL A N 1
ATOM 735 C CA . VAL A 1 92 ? 5.305 -8.727 -0.708 1 97.06 92 VAL A CA 1
ATOM 736 C C . VAL A 1 92 ? 5.91 -8.305 0.628 1 97.06 92 VAL A C 1
ATOM 738 O O . VAL A 1 92 ? 5.188 -7.945 1.56 1 97.06 92 VAL A O 1
ATOM 741 N N . ARG A 1 93 ? 7.234 -8.414 0.702 1 96.5 93 ARG A N 1
ATOM 742 C CA . ARG A 1 93 ? 7.895 -7.938 1.913 1 96.5 93 ARG A CA 1
ATOM 743 C C . ARG A 1 93 ? 7.609 -6.457 2.145 1 96.5 93 ARG A C 1
ATOM 745 O O . ARG A 1 93 ? 7.527 -5.68 1.191 1 96.5 93 ARG A O 1
ATOM 752 N N . ARG A 1 94 ? 7.605 -6.098 3.418 1 94.38 94 ARG A N 1
ATOM 753 C CA . ARG A 1 94 ? 7.199 -4.75 3.801 1 94.38 94 ARG A CA 1
ATOM 754 C C . ARG A 1 94 ? 8.117 -3.703 3.176 1 94.38 94 ARG A C 1
ATOM 756 O O . ARG A 1 94 ? 7.652 -2.646 2.738 1 94.38 94 ARG A O 1
ATOM 763 N N . GLU A 1 95 ? 9.367 -4.047 3.057 1 92.81 95 GLU A N 1
ATOM 764 C CA . GLU A 1 95 ? 10.344 -3.111 2.504 1 92.81 95 GLU A CA 1
ATOM 765 C C . GLU A 1 95 ? 10.039 -2.797 1.042 1 92.81 95 GLU A C 1
ATOM 767 O O . GLU A 1 95 ? 10.523 -1.799 0.502 1 92.81 95 GLU A O 1
ATOM 772 N N . TYR A 1 96 ? 9.188 -3.617 0.478 1 93.5 96 TYR A N 1
ATOM 773 C CA . TYR A 1 96 ? 8.93 -3.445 -0.947 1 93.5 96 TYR A CA 1
ATOM 774 C C . TYR A 1 96 ? 7.438 -3.246 -1.205 1 93.5 96 TYR A C 1
ATOM 776 O O . TYR A 1 96 ? 6.992 -3.275 -2.355 1 93.5 96 TYR A O 1
ATOM 784 N N . SER A 1 97 ? 6.738 -3.078 -0.15 1 92.12 97 SER A N 1
ATOM 785 C CA . SER A 1 97 ? 5.301 -2.883 -0.294 1 92.12 97 SER A CA 1
ATOM 786 C C . SER A 1 97 ? 4.98 -1.488 -0.82 1 92.12 97 SER A C 1
ATOM 788 O O . SER A 1 97 ? 5.691 -0.527 -0.515 1 92.12 97 SER A O 1
ATOM 790 N N . GLY A 1 98 ? 3.961 -1.415 -1.698 1 88 98 GLY A N 1
ATOM 791 C CA . GLY A 1 98 ? 3.471 -0.121 -2.145 1 88 98 GLY A CA 1
ATOM 792 C C . GLY A 1 98 ? 4.145 0.37 -3.41 1 88 98 GLY A C 1
ATOM 793 O O . GLY A 1 98 ? 3.881 1.482 -3.871 1 88 98 GLY A O 1
ATOM 794 N N . ILE A 1 99 ? 5.023 -0.448 -3.98 1 87.88 99 ILE A N 1
ATOM 795 C CA . ILE A 1 99 ? 5.727 0.057 -5.156 1 87.88 99 ILE A CA 1
ATOM 796 C C . ILE A 1 99 ? 5.34 -0.766 -6.383 1 87.88 99 ILE A C 1
ATOM 798 O O . ILE A 1 99 ? 6.043 -0.753 -7.395 1 87.88 99 ILE A O 1
ATOM 802 N N . GLY A 1 100 ? 4.266 -1.564 -6.277 1 91.81 100 GLY A N 1
ATOM 803 C CA . GLY A 1 100 ? 3.668 -2.145 -7.469 1 91.81 100 GLY A CA 1
ATOM 804 C C . GLY A 1 100 ? 4.129 -3.566 -7.738 1 91.81 100 GLY A C 1
ATOM 805 O O . GLY A 1 100 ? 3.943 -4.086 -8.836 1 91.81 100 GLY A O 1
ATOM 806 N N . LEU A 1 101 ? 4.676 -4.277 -6.812 1 95.12 101 LEU A N 1
ATOM 807 C CA . LEU A 1 101 ? 5.223 -5.609 -7.059 1 95.12 101 LEU A CA 1
ATOM 808 C C . LEU A 1 101 ? 4.102 -6.629 -7.242 1 95.12 101 LEU A C 1
ATOM 810 O O . LEU A 1 101 ? 4.254 -7.59 -7.996 1 95.12 101 LEU A O 1
ATOM 814 N N . SER A 1 102 ? 2.951 -6.41 -6.547 1 96.69 102 SER A N 1
ATOM 815 C CA . SER A 1 102 ? 1.818 -7.297 -6.785 1 96.69 102 SER A CA 1
ATOM 816 C C . SER A 1 102 ? 1.375 -7.246 -8.242 1 96.69 102 SER A C 1
ATOM 818 O O . SER A 1 102 ? 1.114 -8.281 -8.859 1 96.69 102 SER A O 1
ATOM 820 N N . GLN A 1 103 ? 1.35 -6.105 -8.758 1 95.81 103 GLN A N 1
ATOM 821 C CA . GLN A 1 103 ? 0.988 -5.93 -10.164 1 95.81 103 GLN A CA 1
ATOM 822 C C . GLN A 1 103 ? 1.977 -6.645 -11.078 1 95.81 103 GLN A C 1
ATOM 824 O O . GLN A 1 103 ? 1.574 -7.328 -12.023 1 95.81 103 GLN A O 1
ATOM 829 N N . LYS A 1 104 ? 3.205 -6.504 -10.766 1 96.94 104 LYS A N 1
ATOM 830 C CA . LYS A 1 104 ? 4.238 -7.141 -11.578 1 96.94 104 LYS A CA 1
ATOM 831 C C . LYS A 1 104 ? 4.121 -8.664 -11.523 1 96.94 104 LYS A C 1
ATOM 833 O O . LYS A 1 104 ? 4.305 -9.344 -12.531 1 96.94 104 LYS A O 1
ATOM 838 N N . MET A 1 105 ? 3.814 -9.156 -10.367 1 98.06 105 MET A N 1
ATOM 839 C CA . MET A 1 105 ? 3.639 -10.602 -10.211 1 98.06 105 MET A CA 1
ATOM 840 C C . MET A 1 105 ? 2.416 -11.078 -10.984 1 98.06 105 MET A C 1
ATOM 842 O O . MET A 1 105 ? 2.457 -12.133 -11.625 1 98.06 105 MET A O 1
ATOM 846 N N . VAL A 1 106 ? 1.363 -10.336 -10.945 1 98.38 106 VAL A N 1
ATOM 847 C CA . VAL A 1 106 ? 0.146 -10.672 -11.68 1 98.38 106 VAL A CA 1
ATOM 848 C C . VAL A 1 106 ? 0.42 -10.633 -13.18 1 98.38 106 VAL A C 1
ATOM 850 O O . VAL A 1 106 ? -0.021 -11.516 -13.922 1 98.38 106 VAL A O 1
ATOM 853 N N . GLU A 1 107 ? 1.169 -9.633 -13.625 1 97.81 107 GLU A N 1
ATOM 854 C CA . GLU A 1 107 ? 1.554 -9.547 -15.031 1 97.81 107 GLU A CA 1
ATOM 855 C C . GLU A 1 107 ? 2.354 -10.773 -15.461 1 97.81 107 GLU A C 1
ATOM 857 O O . GLU A 1 107 ? 2.16 -11.297 -16.562 1 97.81 107 GLU A O 1
ATOM 862 N N . PHE A 1 108 ? 3.197 -11.18 -14.609 1 98.38 108 PHE A N 1
ATOM 863 C CA . PHE A 1 108 ? 3.945 -12.406 -14.883 1 98.38 108 PHE A CA 1
ATOM 864 C C . PHE A 1 108 ? 3.006 -13.602 -15 1 98.38 108 PHE A C 1
ATOM 866 O O . PHE A 1 108 ? 3.135 -14.406 -15.922 1 98.38 108 PHE A O 1
ATOM 873 N N . ALA A 1 109 ? 2.088 -13.727 -14.055 1 98.56 109 ALA A N 1
ATOM 874 C CA . ALA A 1 109 ? 1.125 -14.82 -14.07 1 98.56 109 ALA A CA 1
ATOM 875 C C . ALA A 1 109 ? 0.3 -14.805 -15.359 1 98.56 109 ALA A C 1
ATOM 877 O O . ALA A 1 109 ? 0.024 -15.859 -15.938 1 98.56 109 ALA A O 1
ATOM 878 N N . ILE A 1 110 ? -0.106 -13.617 -15.773 1 98.62 110 ILE A N 1
ATOM 879 C CA . ILE A 1 110 ? -0.842 -13.469 -17.031 1 98.62 110 ILE A CA 1
ATOM 880 C C . ILE A 1 110 ? -0.011 -14.023 -18.188 1 98.62 110 ILE A C 1
ATOM 882 O O . ILE A 1 110 ? -0.516 -14.781 -19.016 1 98.62 110 ILE A O 1
ATOM 886 N N . ALA A 1 111 ? 1.244 -13.664 -18.219 1 98.19 111 ALA A N 1
ATOM 887 C CA . ALA A 1 111 ? 2.131 -14.133 -19.281 1 98.19 111 ALA A CA 1
ATOM 888 C C . ALA A 1 111 ? 2.256 -15.648 -19.266 1 98.19 111 ALA A C 1
ATOM 890 O O . ALA A 1 111 ? 2.242 -16.297 -20.312 1 98.19 111 ALA A O 1
ATOM 891 N N . GLU A 1 112 ? 2.396 -16.219 -18.094 1 97.69 112 GLU A N 1
ATOM 892 C CA . GLU A 1 112 ? 2.479 -17.672 -17.969 1 97.69 112 GLU A CA 1
ATOM 893 C C . GLU A 1 112 ? 1.202 -18.344 -18.469 1 97.69 112 GLU A C 1
ATOM 895 O O . GLU A 1 112 ? 1.258 -19.391 -19.125 1 97.69 112 GLU A O 1
ATOM 900 N N . CYS A 1 113 ? 0.093 -17.766 -18.156 1 98.06 113 CYS A N 1
ATOM 901 C CA . CYS A 1 113 ? -1.187 -18.281 -18.625 1 98.06 113 CYS A CA 1
ATOM 902 C C . CYS A 1 113 ? -1.252 -18.234 -20.156 1 98.06 113 CYS A C 1
ATOM 904 O O . CYS A 1 113 ? -1.667 -19.203 -20.781 1 98.06 113 CYS A O 1
ATOM 906 N N . ARG A 1 114 ? -0.852 -17.156 -20.688 1 97.62 114 ARG A N 1
ATOM 907 C CA . ARG A 1 114 ? -0.905 -16.984 -22.141 1 97.62 114 ARG A CA 1
ATOM 908 C C . ARG A 1 114 ? -0.048 -18.031 -22.844 1 97.62 114 ARG A C 1
ATOM 910 O O . ARG A 1 114 ? -0.448 -18.578 -23.875 1 97.62 114 ARG A O 1
ATOM 917 N N . LYS A 1 115 ? 1.068 -18.344 -22.281 1 97.12 115 LYS A N 1
ATOM 918 C CA . LYS A 1 115 ? 1.941 -19.375 -22.844 1 97.12 115 LYS A CA 1
ATOM 919 C C . LYS A 1 115 ? 1.233 -20.719 -22.891 1 97.12 115 LYS A C 1
ATOM 921 O O . LYS A 1 115 ? 1.547 -21.562 -23.75 1 97.12 115 LYS A O 1
ATOM 926 N N . ARG A 1 116 ? 0.25 -20.875 -22.047 1 96.56 116 ARG A N 1
ATOM 927 C CA . ARG A 1 116 ? -0.436 -22.141 -21.922 1 96.56 116 ARG A CA 1
ATOM 928 C C . ARG A 1 116 ? -1.819 -22.094 -22.562 1 96.56 116 ARG A C 1
ATOM 930 O O . ARG A 1 116 ? -2.607 -23.031 -22.422 1 96.56 116 ARG A O 1
ATOM 937 N N . ASN A 1 117 ? -2.174 -20.984 -23.156 1 96.88 117 ASN A N 1
ATOM 938 C CA . ASN A 1 117 ? -3.475 -20.766 -23.781 1 96.88 117 ASN A CA 1
ATOM 939 C C . ASN A 1 117 ? -4.605 -20.859 -22.766 1 96.88 117 ASN A C 1
ATOM 941 O O . ASN A 1 117 ? -5.648 -21.453 -23.031 1 96.88 117 ASN A O 1
ATOM 945 N N . ILE A 1 118 ? -4.309 -20.391 -21.625 1 97.31 118 ILE A N 1
ATOM 946 C CA . ILE A 1 118 ? -5.289 -20.281 -20.547 1 97.31 118 ILE A CA 1
ATOM 947 C C . ILE A 1 118 ? -5.977 -18.922 -20.609 1 97.31 118 ILE A C 1
ATOM 949 O O . ILE A 1 118 ? -5.32 -17.906 -20.797 1 97.31 118 ILE A O 1
ATOM 953 N N . GLY A 1 119 ? -7.34 -18.906 -20.359 1 97.56 119 GLY A N 1
ATOM 954 C CA . GLY A 1 119 ? -8.109 -17.719 -20.672 1 97.56 119 GLY A CA 1
ATOM 955 C C . GLY A 1 119 ? -8.406 -16.859 -19.469 1 97.56 119 GLY A C 1
ATOM 956 O O . GLY A 1 119 ? -8.773 -15.688 -19.594 1 97.56 119 GLY A O 1
ATOM 957 N N . TYR A 1 120 ? -8.266 -17.469 -18.281 1 98.56 120 TYR A N 1
ATOM 958 C CA . TYR A 1 120 ? -8.625 -16.734 -17.078 1 98.56 120 TYR A CA 1
ATOM 959 C C . TYR A 1 120 ? -7.523 -16.828 -16.031 1 98.56 120 TYR A C 1
ATOM 961 O O . TYR A 1 120 ? -6.766 -17.797 -16 1 98.56 120 TYR A O 1
ATOM 969 N N . LEU A 1 121 ? -7.355 -15.867 -15.273 1 98.88 121 LEU A N 1
ATOM 970 C CA . LEU A 1 121 ? -6.57 -15.852 -14.039 1 98.88 121 LEU A CA 1
ATOM 971 C C . LEU A 1 121 ? -7.461 -15.625 -12.828 1 98.88 121 LEU A C 1
ATOM 973 O O . LEU A 1 121 ? -8.312 -14.734 -12.836 1 98.88 121 LEU A O 1
ATOM 977 N N . ARG A 1 122 ? -7.312 -16.453 -11.789 1 98.81 122 ARG A N 1
ATOM 978 C CA . ARG A 1 122 ? -8.227 -16.438 -10.648 1 98.81 122 ARG A CA 1
ATOM 979 C C . ARG A 1 122 ? -7.453 -16.406 -9.336 1 98.81 122 ARG A C 1
ATOM 981 O O . ARG A 1 122 ? -6.309 -16.859 -9.266 1 98.81 122 ARG A O 1
ATOM 988 N N . LEU A 1 123 ? -8.078 -15.812 -8.336 1 98.44 123 LEU A N 1
ATOM 989 C CA . LEU A 1 123 ? -7.582 -15.867 -6.969 1 98.44 123 LEU A CA 1
ATOM 990 C C . LEU A 1 123 ? -8.719 -15.68 -5.969 1 98.44 123 LEU A C 1
ATOM 992 O O . LEU A 1 123 ? -9.875 -15.508 -6.363 1 98.44 123 LEU A O 1
ATOM 996 N N . ASP A 1 124 ? -8.367 -15.867 -4.691 1 97.62 124 ASP A N 1
ATOM 997 C CA . ASP A 1 124 ? -9.359 -15.734 -3.625 1 97.62 124 ASP A CA 1
ATOM 998 C C . ASP A 1 124 ? -8.75 -15.07 -2.391 1 97.62 124 ASP A C 1
ATOM 1000 O O . ASP A 1 124 ? -7.527 -15.039 -2.238 1 97.62 124 ASP A O 1
ATOM 1004 N N . THR A 1 125 ? -9.609 -14.492 -1.634 1 96.56 125 THR A N 1
ATOM 1005 C CA . THR A 1 125 ? -9.219 -13.938 -0.34 1 96.56 125 THR A CA 1
ATOM 1006 C C . THR A 1 125 ? -10.406 -13.922 0.616 1 96.56 125 THR A C 1
ATOM 1008 O O . THR A 1 125 ? -11.547 -14.133 0.201 1 96.56 125 THR A O 1
ATOM 1011 N N . GLY A 1 126 ? -10.125 -13.766 1.852 1 94.12 126 GLY A N 1
ATOM 1012 C CA . GLY A 1 126 ? -11.227 -13.586 2.779 1 94.12 126 GLY A CA 1
ATOM 1013 C C . GLY A 1 126 ? -12.156 -12.445 2.391 1 94.12 126 GLY A C 1
ATOM 1014 O O . GLY A 1 126 ? -11.695 -11.359 2.025 1 94.12 126 GLY A O 1
ATOM 1015 N N . PHE A 1 127 ? -13.477 -12.75 2.506 1 92.56 127 PHE A N 1
ATOM 1016 C CA . PHE A 1 127 ? -14.469 -11.773 2.068 1 92.56 127 PHE A CA 1
ATOM 1017 C C . PHE A 1 127 ? -14.375 -10.5 2.898 1 92.56 127 PHE A C 1
ATOM 1019 O O . PHE A 1 127 ? -14.664 -9.406 2.404 1 92.56 127 PHE A O 1
ATOM 1026 N N . ASN A 1 128 ? -13.891 -10.617 4.105 1 89.94 128 ASN A N 1
ATOM 1027 C CA . ASN A 1 128 ? -13.828 -9.492 5.027 1 89.94 128 ASN A CA 1
ATOM 1028 C C . ASN A 1 128 ? -12.555 -8.672 4.824 1 89.94 128 ASN A C 1
ATOM 1030 O O . ASN A 1 128 ? -12.352 -7.66 5.5 1 89.94 128 ASN A O 1
ATOM 1034 N N . LYS A 1 129 ? -11.719 -9.125 3.855 1 92.5 129 LYS A N 1
ATOM 1035 C CA . LYS A 1 129 ? -10.477 -8.406 3.572 1 92.5 129 LYS A CA 1
ATOM 1036 C C . LYS A 1 129 ? -10.688 -7.344 2.5 1 92.5 129 LYS A C 1
ATOM 1038 O O . LYS A 1 129 ? -10.164 -7.461 1.391 1 92.5 129 LYS A O 1
ATOM 1043 N N . LYS A 1 130 ? -11.312 -6.203 2.859 1 88.81 130 LYS A N 1
ATOM 1044 C CA . LYS A 1 130 ? -11.766 -5.172 1.93 1 88.81 130 LYS A CA 1
ATOM 1045 C C . LYS A 1 130 ? -10.586 -4.547 1.188 1 88.81 130 LYS A C 1
ATOM 1047 O O . LYS A 1 130 ? -10.68 -4.254 -0.006 1 88.81 130 LYS A O 1
ATOM 1052 N N . LYS A 1 131 ? -9.508 -4.395 1.882 1 87.12 131 LYS A N 1
ATOM 1053 C CA . LYS A 1 131 ? -8.328 -3.812 1.247 1 87.12 131 LYS A CA 1
ATOM 1054 C C . LYS A 1 131 ? -7.777 -4.73 0.158 1 87.12 131 LYS A C 1
ATOM 1056 O O . LYS A 1 131 ? -7.395 -4.266 -0.917 1 87.12 131 LYS A O 1
ATOM 1061 N N . LEU A 1 132 ? -7.75 -6.016 0.466 1 92.69 132 LEU A N 1
ATOM 1062 C CA . LEU A 1 132 ? -7.273 -6.969 -0.529 1 92.69 132 LEU A CA 1
ATOM 1063 C C . LEU A 1 132 ? -8.234 -7.051 -1.71 1 92.69 132 LEU A C 1
ATOM 1065 O O . LEU A 1 132 ? -7.801 -7.129 -2.863 1 92.69 132 LEU A O 1
ATOM 1069 N N . CYS A 1 133 ? -9.508 -7 -1.381 1 94.06 133 CYS A N 1
ATOM 1070 C CA . CYS A 1 133 ? -10.508 -7.008 -2.445 1 94.06 133 CYS A CA 1
ATOM 1071 C C . CYS A 1 133 ? -10.328 -5.809 -3.371 1 94.06 133 CYS A C 1
ATOM 1073 O O . CYS A 1 133 ? -10.305 -5.961 -4.594 1 94.06 133 CYS A O 1
ATOM 1075 N N . ASN A 1 134 ? -10.156 -4.688 -2.811 1 89.56 134 ASN A N 1
ATOM 1076 C CA . ASN A 1 134 ? -9.938 -3.471 -3.588 1 89.56 134 ASN A CA 1
ATOM 1077 C C . ASN A 1 134 ? -8.648 -3.555 -4.406 1 89.56 134 ASN A C 1
ATOM 1079 O O . ASN A 1 134 ? -8.609 -3.094 -5.551 1 89.56 134 ASN A O 1
ATOM 1083 N N . LEU A 1 135 ? -7.648 -4.121 -3.781 1 91.44 135 LEU A N 1
ATOM 1084 C CA . LEU A 1 135 ? -6.391 -4.301 -4.5 1 91.44 135 LEU A CA 1
ATOM 1085 C C . LEU A 1 135 ? -6.594 -5.156 -5.742 1 91.44 135 LEU A C 1
ATOM 1087 O O . LEU A 1 135 ? -6.164 -4.781 -6.836 1 91.44 135 LEU A O 1
ATOM 1091 N N . TYR A 1 136 ? -7.27 -6.266 -5.555 1 96.62 136 TYR A N 1
ATOM 1092 C CA . TYR A 1 136 ? -7.434 -7.18 -6.676 1 96.62 136 TYR A CA 1
ATOM 1093 C C . TYR A 1 136 ? -8.273 -6.547 -7.781 1 96.62 136 TYR A C 1
ATOM 1095 O O . TYR A 1 136 ? -7.992 -6.734 -8.969 1 96.62 136 TYR A O 1
ATOM 1103 N N . GLU A 1 137 ? -9.211 -5.73 -7.398 1 94.94 137 GLU A N 1
ATOM 1104 C CA . GLU A 1 137 ? -9.977 -4.992 -8.398 1 94.94 137 GLU A CA 1
ATOM 1105 C C . GLU A 1 137 ? -9.102 -3.98 -9.125 1 94.94 137 GLU A C 1
ATOM 1107 O O . GLU A 1 137 ? -9.203 -3.83 -10.344 1 94.94 137 GLU A O 1
ATOM 1112 N N . SER A 1 138 ? -8.242 -3.377 -8.406 1 90.62 138 SER A N 1
ATOM 1113 C CA . SER A 1 138 ? -7.348 -2.389 -9 1 90.62 138 SER A CA 1
ATOM 1114 C C . SER A 1 138 ? -6.34 -3.049 -9.938 1 90.62 138 SER A C 1
ATOM 1116 O O . SER A 1 138 ? -5.82 -2.406 -10.852 1 90.62 138 SER A O 1
ATOM 1118 N N . LEU A 1 139 ? -6.102 -4.309 -9.734 1 94.31 139 LEU A N 1
ATOM 1119 C CA . LEU A 1 139 ? -5.168 -5.055 -10.578 1 94.31 139 LEU A CA 1
ATOM 1120 C C . LEU A 1 139 ? -5.863 -5.586 -11.828 1 94.31 139 LEU A C 1
ATOM 1122 O O . LEU A 1 139 ? -5.219 -6.184 -12.688 1 94.31 139 LEU A O 1
ATOM 1126 N N . GLY A 1 140 ? -7.211 -5.461 -11.867 1 95.69 140 GLY A N 1
ATOM 1127 C CA . GLY A 1 140 ? -7.93 -5.852 -13.07 1 95.69 140 GLY A CA 1
ATOM 1128 C C . GLY A 1 140 ? -8.844 -7.047 -12.859 1 95.69 140 GLY A C 1
ATOM 1129 O O . GLY A 1 140 ? -9.562 -7.449 -13.773 1 95.69 140 GLY A O 1
ATOM 1130 N N . PHE A 1 141 ? -8.859 -7.574 -11.625 1 98.38 141 PHE A N 1
ATOM 1131 C CA . PHE A 1 141 ? -9.758 -8.688 -11.336 1 98.38 141 PHE A CA 1
ATOM 1132 C C . PHE A 1 141 ? -11.188 -8.195 -11.125 1 98.38 141 PHE A C 1
ATOM 1134 O O . PHE A 1 141 ? -11.398 -7.035 -10.766 1 98.38 141 PHE A O 1
ATOM 1141 N N . LYS A 1 142 ? -12.07 -9.094 -11.344 1 98.25 142 LYS A N 1
ATOM 1142 C CA . LYS A 1 142 ? -13.477 -8.828 -11.07 1 98.25 142 LYS A CA 1
ATOM 1143 C C . LYS A 1 142 ? -14.031 -9.797 -10.031 1 98.25 142 LYS A C 1
ATOM 1145 O O . LYS A 1 142 ? -13.711 -10.992 -10.055 1 98.25 142 LYS A O 1
ATOM 1150 N N . PHE A 1 143 ? -14.805 -9.297 -9.18 1 98.19 143 PHE A N 1
ATOM 1151 C CA . PHE A 1 143 ? -15.492 -10.125 -8.203 1 98.19 143 PHE A CA 1
ATOM 1152 C C . PHE A 1 143 ? -16.438 -11.102 -8.891 1 98.19 143 PHE A C 1
ATOM 1154 O O . PHE A 1 143 ? -17.219 -10.703 -9.766 1 98.19 143 PHE A O 1
ATOM 1161 N N . VAL A 1 144 ? -16.328 -12.273 -8.531 1 97.94 144 VAL A N 1
ATOM 1162 C CA . VAL A 1 144 ? -17.188 -13.305 -9.125 1 97.94 144 VAL A CA 1
ATOM 1163 C C . VAL A 1 144 ? -18.312 -13.656 -8.156 1 97.94 144 VAL A C 1
ATOM 1165 O O . VAL A 1 144 ? -19.484 -13.5 -8.484 1 97.94 144 VAL A O 1
ATOM 1168 N N . GLU A 1 145 ? -17.906 -14.109 -6.969 1 96.94 145 GLU A N 1
ATOM 1169 C CA . GLU A 1 145 ? -18.906 -14.492 -5.977 1 96.94 145 GLU A CA 1
ATOM 1170 C C . GLU A 1 145 ? -18.281 -14.648 -4.594 1 96.94 145 GLU A C 1
ATOM 1172 O O . GLU A 1 145 ? -17.047 -14.742 -4.469 1 96.94 145 GLU A O 1
ATOM 1177 N N . LYS A 1 146 ? -19.141 -14.586 -3.617 1 96.75 146 LYS A N 1
ATOM 1178 C CA . LYS A 1 146 ? -18.797 -14.938 -2.242 1 96.75 146 LYS A CA 1
ATOM 1179 C C . LYS A 1 146 ? -19.156 -16.391 -1.934 1 96.75 146 LYS A C 1
ATOM 1181 O O . LYS A 1 146 ? -20.234 -16.844 -2.281 1 96.75 146 LYS A O 1
ATOM 1186 N N . ILE A 1 147 ? -18.219 -17.109 -1.316 1 95.94 147 ILE A N 1
ATOM 1187 C CA . ILE A 1 147 ? -18.516 -18.5 -0.955 1 95.94 147 ILE A CA 1
ATOM 1188 C C . ILE A 1 147 ? -18.234 -18.703 0.533 1 95.94 147 ILE A C 1
ATOM 1190 O O . ILE A 1 147 ? -17.484 -17.953 1.147 1 95.94 147 ILE A O 1
ATOM 1194 N N . LEU A 1 148 ? -18.922 -19.688 1.05 1 93.81 148 LEU A N 1
ATOM 1195 C CA . LEU A 1 148 ? -18.703 -20.125 2.428 1 93.81 148 LEU A CA 1
ATOM 1196 C C . LEU A 1 148 ? -18.047 -21.5 2.471 1 93.81 148 LEU A C 1
ATOM 1198 O O . LEU A 1 148 ? -18.562 -22.453 1.869 1 93.81 148 LEU A O 1
ATOM 1202 N N . LEU A 1 149 ? -16.891 -21.469 2.967 1 90.12 149 LEU A N 1
ATOM 1203 C CA . LEU A 1 149 ? -16.234 -22.75 3.174 1 90.12 149 LEU A CA 1
ATOM 1204 C C . LEU A 1 149 ? -16.328 -23.188 4.629 1 90.12 149 LEU A C 1
ATOM 1206 O O . LEU A 1 149 ? -16.062 -22.406 5.539 1 90.12 149 LEU A O 1
ATOM 1210 N N . ASP A 1 150 ? -16.734 -24.375 4.809 1 83.81 150 ASP A N 1
ATOM 1211 C CA . ASP A 1 150 ? -16.938 -24.922 6.148 1 83.81 150 ASP A CA 1
ATOM 1212 C C . ASP A 1 150 ? -15.688 -24.766 7.008 1 83.81 150 ASP A C 1
ATOM 1214 O O . ASP A 1 150 ? -14.586 -25.125 6.582 1 83.81 150 ASP A O 1
ATOM 1218 N N . ASN A 1 151 ? -15.867 -24.141 8.18 1 83.69 151 ASN A N 1
ATOM 1219 C CA . ASN A 1 151 ? -14.859 -23.953 9.211 1 83.69 151 ASN A CA 1
ATOM 1220 C C . ASN A 1 151 ? -13.742 -23.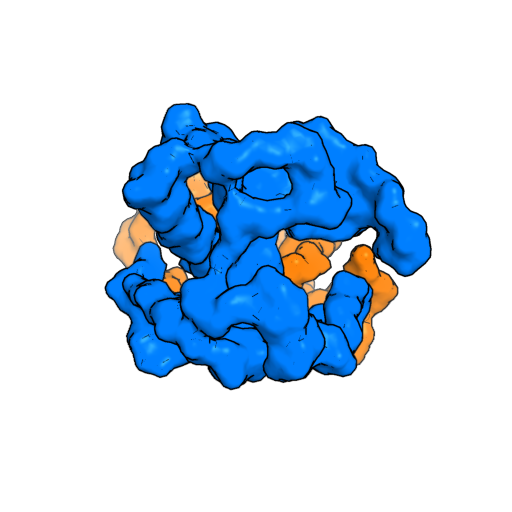031 8.75 1 83.69 151 ASN A C 1
ATOM 1222 O O . ASN A 1 151 ? -12.664 -23 9.352 1 83.69 151 ASN A O 1
ATOM 1226 N N . ARG A 1 152 ? -13.828 -22.5 7.555 1 84.69 152 ARG A N 1
ATOM 1227 C CA . ARG A 1 152 ? -12.773 -21.609 7.059 1 84.69 152 ARG A CA 1
ATOM 1228 C C . ARG A 1 152 ? -13.289 -20.172 6.918 1 84.69 152 ARG A C 1
ATOM 1230 O O . ARG A 1 152 ? -12.508 -19.219 6.973 1 84.69 152 ARG A O 1
ATOM 1237 N N . GLY A 1 153 ? -14.57 -20.125 6.703 1 90.31 153 GLY A N 1
ATOM 1238 C CA . GLY A 1 153 ? -15.156 -18.797 6.633 1 90.31 153 GLY A CA 1
ATOM 1239 C C . GLY A 1 153 ? -15.578 -18.391 5.23 1 90.31 153 GLY A C 1
ATOM 1240 O O . GLY A 1 153 ? -15.875 -19.266 4.402 1 90.31 153 GLY A O 1
ATOM 1241 N N . GLU A 1 154 ? -15.82 -17.078 5.051 1 95 154 GLU A N 1
ATOM 1242 C CA . GLU A 1 154 ? -16.297 -16.547 3.773 1 95 154 GLU A CA 1
ATOM 1243 C C . GLU A 1 154 ? -15.125 -16.078 2.914 1 95 154 GLU A C 1
ATOM 1245 O O . GLU A 1 154 ? -14.195 -15.438 3.416 1 95 154 GLU A O 1
ATOM 1250 N N . PHE A 1 155 ? -15.242 -16.422 1.654 1 96.88 155 PHE A N 1
ATOM 1251 C CA . PHE A 1 155 ? -14.195 -16.047 0.71 1 96.88 155 PHE A CA 1
ATOM 1252 C C . PHE A 1 155 ? -14.789 -15.297 -0.479 1 96.88 155 PHE A C 1
ATOM 1254 O O . PHE A 1 155 ? -15.922 -15.57 -0.888 1 96.88 155 PHE A O 1
ATOM 1261 N N . ALA A 1 156 ? -14.07 -14.352 -0.923 1 97.94 156 ALA A N 1
ATOM 1262 C CA . ALA A 1 156 ? -14.367 -13.672 -2.182 1 97.94 156 ALA A CA 1
ATOM 1263 C C . ALA A 1 156 ? -13.555 -14.258 -3.33 1 97.94 156 ALA A C 1
ATOM 1265 O O . ALA A 1 156 ? -12.328 -14.359 -3.242 1 97.94 156 ALA A O 1
ATOM 1266 N N . LEU A 1 157 ? -14.227 -14.672 -4.344 1 98.5 157 LEU A N 1
ATOM 1267 C CA . LEU A 1 157 ? -13.57 -15.211 -5.531 1 98.5 157 LEU A CA 1
ATOM 1268 C C . LEU A 1 157 ? -13.43 -14.141 -6.609 1 98.5 157 LEU A C 1
ATOM 1270 O O . LEU A 1 157 ? -14.367 -13.375 -6.855 1 98.5 157 LEU A O 1
ATOM 1274 N N . PHE A 1 158 ? -12.273 -14.062 -7.219 1 98.69 158 PHE A N 1
ATOM 1275 C CA . PHE A 1 158 ? -11.984 -13.078 -8.258 1 98.69 158 PHE A CA 1
ATOM 1276 C C . PHE A 1 158 ? -11.477 -13.758 -9.523 1 98.69 158 PHE A C 1
ATOM 1278 O O . PHE A 1 158 ? -10.805 -14.789 -9.453 1 98.69 158 PHE A O 1
ATOM 1285 N N . GLU A 1 159 ? -11.773 -13.125 -10.688 1 98.69 159 GLU A N 1
ATOM 1286 C CA . GLU A 1 159 ? -11.219 -13.617 -11.945 1 98.69 159 GLU A CA 1
ATOM 1287 C C . GLU A 1 159 ? -10.922 -12.469 -12.898 1 98.69 159 GLU A C 1
ATOM 1289 O O . GLU A 1 159 ? -11.438 -11.359 -12.727 1 98.69 159 GLU A O 1
ATOM 1294 N N . MET A 1 160 ? -10.062 -12.703 -13.758 1 98.5 160 MET A N 1
ATOM 1295 C CA . MET A 1 160 ? -9.695 -11.797 -14.844 1 98.5 160 MET A CA 1
ATOM 1296 C C . MET A 1 160 ? -9.617 -12.547 -16.172 1 98.5 160 MET A C 1
ATOM 1298 O O . MET A 1 160 ? -8.977 -13.586 -16.266 1 98.5 160 MET A O 1
ATOM 1302 N N . LYS A 1 161 ? -10.344 -12.008 -17.125 1 97.94 161 LYS A N 1
ATOM 1303 C CA . LYS A 1 161 ? -10.188 -12.562 -18.469 1 97.94 161 LYS A CA 1
ATOM 1304 C C . LYS A 1 161 ? -8.906 -12.055 -19.125 1 97.94 161 LYS A C 1
ATOM 1306 O O . LYS A 1 161 ? -8.688 -10.852 -19.234 1 97.94 161 LYS A O 1
ATOM 1311 N N . ILE A 1 162 ? -8 -12.938 -19.547 1 96.12 162 ILE A N 1
ATOM 1312 C CA . ILE A 1 162 ? -6.711 -12.461 -20.031 1 96.12 162 ILE A CA 1
ATOM 1313 C C . ILE A 1 162 ? -6.559 -12.805 -21.516 1 96.12 162 ILE A C 1
ATOM 1315 O O . ILE A 1 162 ? -5.602 -12.383 -22.156 1 96.12 162 ILE A O 1
ATOM 1319 N N . GLN A 1 163 ? -7.363 -13.688 -22.094 1 85.19 163 GLN A N 1
ATOM 1320 C CA . GLN A 1 163 ? -7.484 -13.945 -23.531 1 85.19 163 GLN A CA 1
ATOM 1321 C C . GLN A 1 163 ? -8.914 -13.727 -24.016 1 85.19 163 GLN A C 1
ATOM 1323 O O . GLN A 1 163 ? -9.867 -13.93 -23.25 1 85.19 163 GLN A O 1
ATOM 1328 N N . MET B 1 1 ? -9.844 -3.447 10.891 1 53.75 1 MET B N 1
ATOM 1329 C CA . MET B 1 1 ? -9.758 -2.025 11.211 1 53.75 1 MET B CA 1
ATOM 1330 C C . MET B 1 1 ? -8.758 -1.783 12.336 1 53.75 1 MET B C 1
ATOM 1332 O O . MET B 1 1 ? -8.57 -2.643 13.203 1 53.75 1 MET B O 1
ATOM 1336 N N . ILE B 1 2 ? -7.809 -0.769 12.07 1 65.69 2 ILE B N 1
ATOM 1337 C CA . ILE B 1 2 ? -6.824 -0.536 13.117 1 65.69 2 ILE B CA 1
ATOM 1338 C C . ILE B 1 2 ? -7.52 -0.016 14.375 1 65.69 2 ILE B C 1
ATOM 1340 O O . ILE B 1 2 ? -8.227 0.992 14.328 1 65.69 2 ILE B O 1
ATOM 1344 N N . ASN B 1 3 ? -7.586 -0.804 15.461 1 69.38 3 ASN B N 1
ATOM 1345 C CA . ASN B 1 3 ? -8.375 -0.527 16.656 1 69.38 3 ASN B CA 1
ATOM 1346 C C . ASN B 1 3 ? -7.59 0.313 17.672 1 69.38 3 ASN B C 1
ATOM 1348 O O . ASN B 1 3 ? -8.172 0.882 18.594 1 69.38 3 ASN B O 1
ATOM 1352 N N . ASN B 1 4 ? -6.551 0.908 17.484 1 88.12 4 ASN B N 1
ATOM 1353 C CA . ASN B 1 4 ? -5.781 1.664 18.469 1 88.12 4 ASN B CA 1
ATOM 1354 C C . ASN B 1 4 ? -4.98 2.785 17.812 1 88.12 4 ASN B C 1
ATOM 1356 O O . ASN B 1 4 ? -3.793 2.953 18.094 1 88.12 4 ASN B O 1
ATOM 1360 N N . PHE B 1 5 ? -5.746 3.6 17.109 1 94.62 5 PHE B N 1
ATOM 1361 C CA . PHE B 1 5 ? -5.125 4.715 16.406 1 94.62 5 PHE B CA 1
ATOM 1362 C C . PHE B 1 5 ? -5.539 6.043 17.016 1 94.62 5 PHE B C 1
ATOM 1364 O O . PHE B 1 5 ? -6.711 6.25 17.344 1 94.62 5 PHE B O 1
ATOM 1371 N N . LYS B 1 6 ? -4.539 6.93 17.266 1 96.62 6 LYS B N 1
ATOM 1372 C CA . LYS B 1 6 ? -4.812 8.289 17.719 1 96.62 6 LYS B CA 1
ATOM 1373 C C . LYS B 1 6 ? -3.855 9.289 17.094 1 96.62 6 LYS B C 1
ATOM 1375 O O . LYS B 1 6 ? -2.76 8.922 16.656 1 96.62 6 LYS B O 1
ATOM 1380 N N . VAL B 1 7 ? -4.289 10.523 16.984 1 97.5 7 VAL B N 1
ATOM 1381 C CA . VAL B 1 7 ? -3.463 11.586 16.422 1 97.5 7 VAL B CA 1
ATOM 1382 C C . VAL B 1 7 ? -3.07 12.57 17.531 1 97.5 7 VAL B C 1
ATOM 1384 O O . VAL B 1 7 ? -3.918 12.992 18.312 1 97.5 7 VAL B O 1
ATOM 1387 N N . LEU B 1 8 ? -1.77 12.852 17.594 1 95.62 8 LEU B N 1
ATOM 1388 C CA . LEU B 1 8 ? -1.246 13.812 18.562 1 95.62 8 LEU B CA 1
ATOM 1389 C C . LEU B 1 8 ? -0.648 15.023 17.859 1 95.62 8 LEU B C 1
ATOM 1391 O O . LEU B 1 8 ? -0.074 14.891 16.766 1 95.62 8 LEU B O 1
ATOM 1395 N N . ARG B 1 9 ? -0.698 16.188 18.531 1 94 9 ARG B N 1
ATOM 1396 C CA . ARG B 1 9 ? -0.193 17.438 17.969 1 94 9 ARG B CA 1
ATOM 1397 C C . ARG B 1 9 ? 1.189 17.766 18.531 1 94 9 ARG B C 1
ATOM 1399 O O . ARG B 1 9 ? 1.467 17.516 19.703 1 94 9 ARG B O 1
ATOM 1406 N N . GLY B 1 10 ? 2.086 18.406 17.547 1 83.25 10 GLY B N 1
ATOM 1407 C CA . GLY B 1 10 ? 3.162 19.297 17.953 1 83.25 10 GLY B CA 1
ATOM 1408 C C . GLY B 1 10 ? 4.465 18.562 18.219 1 83.25 10 GLY B C 1
ATOM 1409 O O . GLY B 1 10 ? 5.445 19.188 18.656 1 83.25 10 GLY B O 1
ATOM 1410 N N . ASP B 1 11 ? 4.664 17.281 17.891 1 92.94 11 ASP B N 1
ATOM 1411 C CA . ASP B 1 11 ? 5.938 16.594 18.094 1 92.94 11 ASP B CA 1
ATOM 1412 C C . ASP B 1 11 ? 6.793 16.656 16.828 1 92.94 11 ASP B C 1
ATOM 1414 O O . ASP B 1 11 ? 6.848 15.688 16.062 1 92.94 11 ASP B O 1
ATOM 1418 N N . VAL B 1 12 ? 7.547 17.828 16.766 1 97.88 12 VAL B N 1
ATOM 1419 C CA . VAL B 1 12 ? 8.258 18.141 15.523 1 97.88 12 VAL B CA 1
ATOM 1420 C C . VAL B 1 12 ? 9.391 17.141 15.312 1 97.88 12 VAL B C 1
ATOM 1422 O O . VAL B 1 12 ? 9.57 16.625 14.203 1 97.88 12 VAL B O 1
ATOM 1425 N N . GLU B 1 13 ? 10.109 16.844 16.375 1 98.06 13 GLU B N 1
ATOM 1426 C CA . GLU B 1 13 ? 11.242 15.93 16.25 1 98.06 13 GLU B CA 1
ATOM 1427 C C . GLU B 1 13 ? 10.797 14.539 15.805 1 98.06 13 GLU B C 1
ATOM 1429 O O . GLU B 1 13 ? 11.445 13.906 14.977 1 98.06 13 GLU B O 1
ATOM 1434 N N . THR B 1 14 ? 9.727 14.133 16.359 1 98.19 14 THR B N 1
ATOM 1435 C CA . THR B 1 14 ? 9.172 12.836 15.961 1 98.19 14 THR B CA 1
ATOM 1436 C C . THR B 1 14 ? 8.758 12.852 14.5 1 98.19 14 THR B C 1
ATOM 1438 O O . THR B 1 14 ? 9.047 11.906 13.758 1 98.19 14 THR B O 1
ATOM 1441 N N . ALA B 1 15 ? 8.086 13.914 14.055 1 98.62 15 ALA B N 1
ATOM 1442 C CA . ALA B 1 15 ? 7.676 14.039 12.656 1 98.62 15 ALA B CA 1
ATOM 1443 C C . ALA B 1 15 ? 8.883 13.984 11.727 1 98.62 15 ALA B C 1
ATOM 1445 O O . ALA B 1 15 ? 8.883 13.258 10.734 1 98.62 15 ALA B O 1
ATOM 1446 N N . ILE B 1 16 ? 9.891 14.656 12.117 1 98.5 16 ILE B N 1
ATOM 1447 C CA . ILE B 1 16 ? 11.102 14.711 11.297 1 98.5 16 ILE B CA 1
ATOM 1448 C C . ILE B 1 16 ? 11.719 13.32 11.203 1 98.5 16 ILE B C 1
ATOM 1450 O O . ILE B 1 16 ? 12.141 12.891 10.125 1 98.5 16 ILE B O 1
ATOM 1454 N N . SER B 1 17 ? 11.727 12.641 12.328 1 98.31 17 SER B N 1
ATOM 1455 C CA . SER B 1 17 ? 12.273 11.289 12.352 1 98.31 17 SER B CA 1
ATOM 1456 C C . SER B 1 17 ? 11.5 10.367 11.406 1 98.31 17 SER B C 1
ATOM 1458 O O . SER B 1 17 ? 12.094 9.586 10.664 1 98.31 17 SER B O 1
ATOM 1460 N N . ILE B 1 18 ? 10.227 10.477 11.391 1 98.44 18 ILE B N 1
ATOM 1461 C CA . ILE B 1 18 ? 9.391 9.672 10.508 1 98.44 18 ILE B CA 1
ATOM 1462 C C . ILE B 1 18 ? 9.672 10.039 9.055 1 98.44 18 ILE B C 1
ATOM 1464 O O . ILE B 1 18 ? 9.891 9.164 8.211 1 98.44 18 ILE B O 1
ATOM 1468 N N . MET B 1 19 ? 9.742 11.32 8.766 1 98.56 19 MET B N 1
ATOM 1469 C CA . MET B 1 19 ? 9.992 11.781 7.402 1 98.56 19 MET B CA 1
ATOM 1470 C C . MET B 1 19 ? 11.328 11.258 6.887 1 98.56 19 MET B C 1
ATOM 1472 O O . MET B 1 19 ? 11.406 10.758 5.762 1 98.56 19 MET B O 1
ATOM 1476 N N . LYS B 1 20 ? 12.266 11.336 7.742 1 98.38 20 LYS B N 1
ATOM 1477 C CA . LYS B 1 20 ? 13.602 10.914 7.328 1 98.38 20 LYS B CA 1
ATOM 1478 C C . LYS B 1 20 ? 13.648 9.406 7.082 1 98.38 20 LYS B C 1
ATOM 1480 O O . LYS B 1 20 ? 14.281 8.953 6.129 1 98.38 20 LYS B O 1
ATOM 1485 N N . GLU B 1 21 ? 13.008 8.68 7.891 1 97.81 21 GLU B N 1
ATOM 1486 C CA . GLU B 1 21 ? 12.945 7.234 7.707 1 97.81 21 GLU B CA 1
ATOM 1487 C C . GLU B 1 21 ? 12.234 6.871 6.406 1 97.81 21 GLU B C 1
ATOM 1489 O O . GLU B 1 21 ? 12.734 6.047 5.633 1 97.81 21 GLU B O 1
ATOM 1494 N N . VAL B 1 22 ? 11.148 7.5 6.156 1 97.31 22 VAL B N 1
ATOM 1495 C CA . VAL B 1 22 ? 10.344 7.199 4.977 1 97.31 22 VAL B CA 1
ATOM 1496 C C . VAL B 1 22 ? 11.086 7.637 3.719 1 97.31 22 VAL B C 1
ATOM 1498 O O . VAL B 1 22 ? 11.07 6.934 2.705 1 97.31 22 VAL B O 1
ATOM 1501 N N . THR B 1 23 ? 11.773 8.781 3.812 1 97.31 23 THR B N 1
ATOM 1502 C CA . THR B 1 23 ? 12.5 9.281 2.652 1 97.31 23 THR B CA 1
ATOM 1503 C C . THR B 1 23 ? 13.719 8.414 2.361 1 97.31 23 THR B C 1
ATOM 1505 O O . THR B 1 23 ? 14.047 8.164 1.199 1 97.31 23 THR B O 1
ATOM 1508 N N . LYS B 1 24 ? 14.375 7.969 3.402 1 96.5 24 LYS B N 1
ATOM 1509 C CA . LYS B 1 24 ? 15.492 7.051 3.215 1 96.5 24 LYS B CA 1
ATOM 1510 C C . LYS B 1 24 ? 15.047 5.781 2.494 1 96.5 24 LYS B C 1
ATOM 1512 O O . LYS B 1 24 ? 15.703 5.34 1.545 1 96.5 24 LYS B O 1
ATOM 1517 N N . TRP B 1 25 ? 14.016 5.23 2.861 1 95.62 25 TRP B N 1
ATOM 1518 C CA . TRP B 1 25 ? 13.438 4.066 2.193 1 95.62 25 TRP B CA 1
ATOM 1519 C C . TRP B 1 25 ? 13.094 4.387 0.744 1 95.62 25 TRP B C 1
ATOM 1521 O O . TRP B 1 25 ? 13.461 3.646 -0.169 1 95.62 25 TRP B O 1
ATOM 1531 N N . GLY B 1 26 ? 12.312 5.469 0.577 1 93.44 26 GLY B N 1
ATOM 1532 C CA . GLY B 1 26 ? 11.914 5.852 -0.769 1 93.44 26 GLY B CA 1
ATOM 1533 C C . GLY B 1 26 ? 13.078 5.945 -1.732 1 93.44 26 GLY B C 1
ATOM 1534 O O . GLY B 1 26 ? 13.008 5.43 -2.852 1 93.44 26 GLY B O 1
ATOM 1535 N N . ARG B 1 27 ? 14.141 6.484 -1.229 1 93.5 27 ARG B N 1
ATOM 1536 C CA . ARG B 1 27 ? 15.344 6.609 -2.041 1 93.5 27 ARG B CA 1
ATOM 1537 C C . ARG B 1 27 ? 15.938 5.238 -2.363 1 93.5 27 ARG B C 1
ATOM 1539 O O . ARG B 1 27 ? 16.359 4.992 -3.492 1 93.5 27 ARG B O 1
ATOM 1546 N N . SER B 1 28 ? 15.906 4.371 -1.433 1 91.44 28 SER B N 1
ATOM 1547 C CA . SER B 1 28 ? 16.5 3.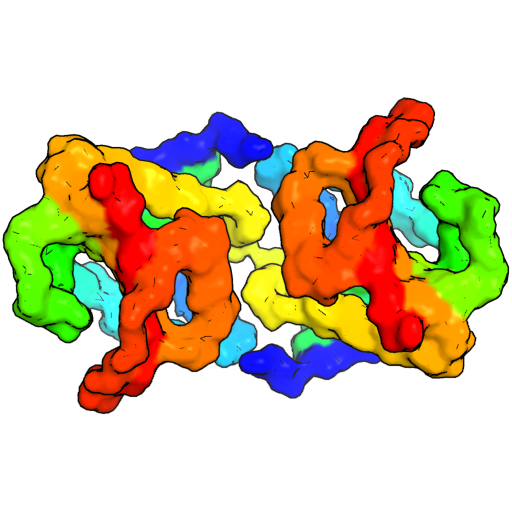047 -1.592 1 91.44 28 SER B CA 1
ATOM 1548 C C . SER B 1 28 ? 15.766 2.236 -2.652 1 91.44 28 SER B C 1
ATOM 1550 O O . SER B 1 28 ? 16.359 1.368 -3.299 1 91.44 28 SER B O 1
ATOM 1552 N N . VAL B 1 29 ? 14.547 2.576 -2.861 1 87.44 29 VAL B N 1
ATOM 1553 C CA . VAL B 1 29 ? 13.773 1.812 -3.836 1 87.44 29 VAL B CA 1
ATOM 1554 C C . VAL B 1 29 ? 13.57 2.641 -5.102 1 87.44 29 VAL B C 1
ATOM 1556 O O . VAL B 1 29 ? 12.758 2.291 -5.961 1 87.44 29 VAL B O 1
ATOM 1559 N N . GLY B 1 30 ? 14.188 3.801 -5.223 1 87.19 30 GLY B N 1
ATOM 1560 C CA . GLY B 1 30 ? 14.273 4.535 -6.473 1 87.19 30 GLY B CA 1
ATOM 1561 C C . GLY B 1 30 ? 13.234 5.637 -6.59 1 87.19 30 GLY B C 1
ATOM 1562 O O . GLY B 1 30 ? 13 6.164 -7.68 1 87.19 30 GLY B O 1
ATOM 1563 N N . LEU B 1 31 ? 12.594 6.016 -5.477 1 88.94 31 LEU B N 1
ATOM 1564 C CA . LEU B 1 31 ? 11.617 7.098 -5.516 1 88.94 31 LEU B CA 1
ATOM 1565 C C . LEU B 1 31 ? 12.305 8.453 -5.414 1 88.94 31 LEU B C 1
ATOM 1567 O O . LEU B 1 31 ? 13.375 8.57 -4.805 1 88.94 31 LEU B O 1
ATOM 1571 N N . ASN B 1 32 ? 11.648 9.422 -6.082 1 90.12 32 ASN B N 1
ATOM 1572 C CA . ASN B 1 32 ? 12.086 10.805 -5.926 1 90.12 32 ASN B CA 1
ATOM 1573 C C . ASN B 1 32 ? 11.453 11.453 -4.699 1 90.12 32 ASN B C 1
ATOM 1575 O O . ASN B 1 32 ? 10.266 11.781 -4.707 1 90.12 32 ASN B O 1
ATOM 1579 N N . VAL B 1 33 ? 12.281 11.578 -3.666 1 93.38 33 VAL B N 1
ATOM 1580 C CA . VAL B 1 33 ? 11.789 12.094 -2.393 1 93.38 33 VAL B CA 1
ATOM 1581 C C . VAL B 1 33 ? 12.609 13.32 -1.988 1 93.38 33 VAL B C 1
ATOM 1583 O O . VAL B 1 33 ? 13.547 13.711 -2.689 1 93.38 33 VAL B O 1
ATOM 1586 N N . TRP B 1 34 ? 12.195 14 -0.956 1 92.81 34 TRP B N 1
ATOM 1587 C CA . TRP B 1 34 ? 12.867 15.195 -0.443 1 92.81 34 TRP B CA 1
ATOM 1588 C C . TRP B 1 34 ? 14.281 14.859 0.023 1 92.81 34 TRP B C 1
ATOM 1590 O O . TRP B 1 34 ? 14.523 13.781 0.558 1 92.81 34 TRP B O 1
ATOM 1600 N N . LYS B 1 35 ? 15.117 15.883 -0.108 1 93.62 35 LYS B N 1
ATOM 1601 C CA . LYS B 1 35 ? 16.484 15.734 0.409 1 93.62 35 LYS B CA 1
ATOM 1602 C C . LYS B 1 35 ? 16.516 15.891 1.927 1 93.62 35 LYS B C 1
ATOM 1604 O O . LYS B 1 35 ? 15.742 16.672 2.49 1 93.62 35 LYS B O 1
ATOM 1609 N N . ASP B 1 36 ? 17.406 15.188 2.555 1 94.62 36 ASP B N 1
ATOM 1610 C CA . ASP B 1 36 ? 17.547 15.219 4.008 1 94.62 36 ASP B CA 1
ATOM 1611 C C . ASP B 1 36 ? 17.719 16.641 4.516 1 94.62 36 ASP B C 1
ATOM 1613 O O . ASP B 1 36 ? 17.219 16.984 5.594 1 94.62 36 ASP B O 1
ATOM 1617 N N . GLU B 1 37 ? 18.328 17.406 3.777 1 95.31 37 GLU B N 1
ATOM 1618 C CA . GLU B 1 37 ? 18.656 18.766 4.195 1 95.31 37 GLU B CA 1
ATOM 1619 C C . GLU B 1 37 ? 17.391 19.625 4.316 1 95.31 37 GLU B C 1
ATOM 1621 O O . GLU B 1 37 ? 17.391 20.656 4.984 1 95.31 37 GLU B O 1
ATOM 1626 N N . HIS B 1 38 ? 16.344 19.203 3.664 1 95.06 38 HIS B N 1
ATOM 1627 C CA . HIS B 1 38 ? 15.086 19.938 3.719 1 95.06 38 HIS B CA 1
ATOM 1628 C C . HIS B 1 38 ? 14.219 19.469 4.883 1 95.06 38 HIS B C 1
ATOM 1630 O O . HIS B 1 38 ? 13.188 20.078 5.184 1 95.06 38 HIS B O 1
ATOM 1636 N N . LEU B 1 39 ? 14.734 18.391 5.574 1 97.44 39 LEU B N 1
ATOM 1637 C CA . LEU B 1 39 ? 13.953 17.781 6.652 1 97.44 39 LEU B CA 1
ATOM 1638 C C . LEU B 1 39 ? 14.602 18.047 8.008 1 97.44 39 LEU B C 1
ATOM 1640 O O . LEU B 1 39 ? 14.844 17.125 8.773 1 97.44 39 LEU B O 1
ATOM 1644 N N . THR B 1 40 ? 14.859 19.359 8.203 1 97 40 THR B N 1
ATOM 1645 C CA . THR B 1 40 ? 15.367 19.828 9.484 1 97 40 THR B CA 1
ATOM 1646 C C . THR B 1 40 ? 14.359 20.75 10.164 1 97 40 THR B C 1
ATOM 1648 O O . THR B 1 40 ? 13.508 21.344 9.5 1 97 40 THR B O 1
ATOM 1651 N N . ARG B 1 41 ? 14.57 20.797 11.469 1 96.81 41 ARG B N 1
ATOM 1652 C CA . ARG B 1 41 ? 13.695 21.688 12.227 1 96.81 41 ARG B CA 1
ATOM 1653 C C . ARG B 1 41 ? 13.766 23.109 11.68 1 96.81 41 ARG B C 1
ATOM 1655 O O . ARG B 1 41 ? 12.727 23.734 11.461 1 96.81 41 ARG B O 1
ATOM 1662 N N . GLU B 1 42 ? 14.883 23.625 11.469 1 96.38 42 GLU B N 1
ATOM 1663 C CA . GLU B 1 42 ? 15.109 24.984 11 1 96.38 42 GLU B CA 1
ATOM 1664 C C . GLU B 1 42 ? 14.414 25.234 9.664 1 96.38 42 GLU B C 1
ATOM 1666 O O . GLU B 1 42 ? 13.766 26.266 9.477 1 96.38 42 GLU B O 1
ATOM 1671 N N . LYS B 1 43 ? 14.492 24.312 8.75 1 96.5 43 LYS B N 1
ATOM 1672 C CA . LYS B 1 43 ? 13.914 24.484 7.422 1 96.5 43 LYS B CA 1
ATOM 1673 C C . LYS B 1 43 ? 12.398 24.328 7.457 1 96.5 43 LYS B C 1
ATOM 1675 O O . LYS B 1 43 ? 11.68 25.109 6.828 1 96.5 43 LYS B O 1
ATOM 1680 N N . LEU B 1 44 ? 11.914 23.359 8.234 1 96.5 44 LEU B N 1
ATOM 1681 C CA . LEU B 1 44 ? 10.492 23.047 8.25 1 96.5 44 LEU B CA 1
ATOM 1682 C C . LEU B 1 44 ? 9.711 24.141 8.992 1 96.5 44 LEU B C 1
ATOM 1684 O O . LEU B 1 44 ? 8.562 24.422 8.656 1 96.5 44 LEU B O 1
ATOM 1688 N N . LEU B 1 45 ? 10.312 24.781 9.852 1 95.94 45 LEU B N 1
ATOM 1689 C CA . LEU B 1 45 ? 9.586 25.75 10.672 1 95.94 45 LEU B CA 1
ATOM 1690 C C . LEU B 1 45 ? 9.625 27.141 10.031 1 95.94 45 LEU B C 1
ATOM 1692 O O . LEU B 1 45 ? 9.086 28.094 10.594 1 95.94 45 LEU B O 1
ATOM 1696 N N . VAL B 1 46 ? 10.312 27.172 8.914 1 94.06 46 VAL B N 1
ATOM 1697 C CA . VAL B 1 46 ? 10.211 28.406 8.156 1 94.06 46 VAL B CA 1
ATOM 1698 C C . VAL B 1 46 ? 8.789 28.562 7.613 1 94.06 46 VAL B C 1
ATOM 1700 O O . VAL B 1 46 ? 8.453 28.016 6.566 1 94.06 46 VAL B O 1
ATOM 1703 N N . GLY B 1 47 ? 7.848 29.203 8.281 1 90.62 47 GLY B N 1
ATOM 1704 C CA . GLY B 1 47 ? 6.484 29.438 7.836 1 90.62 47 GLY B CA 1
ATOM 1705 C C . GLY B 1 47 ? 5.5 28.406 8.344 1 90.62 47 GLY B C 1
ATOM 1706 O O . GLY B 1 47 ? 4.328 28.422 7.973 1 90.62 47 GLY B O 1
ATOM 1707 N N . ILE B 1 48 ? 6.047 27.516 9.117 1 94.62 48 ILE B N 1
ATOM 1708 C CA . ILE B 1 48 ? 5.168 26.5 9.656 1 94.62 48 ILE B CA 1
ATOM 1709 C C . ILE B 1 48 ? 5.27 26.484 11.18 1 94.62 48 ILE B C 1
ATOM 1711 O O . ILE B 1 48 ? 6.371 26.438 11.742 1 94.62 48 ILE B O 1
ATOM 1715 N N . ASN B 1 49 ? 4.16 26.547 11.836 1 93.75 49 ASN B N 1
ATOM 1716 C CA . ASN B 1 49 ? 4.141 26.484 13.297 1 93.75 49 ASN B CA 1
ATOM 1717 C C . ASN B 1 49 ? 4.293 25.047 13.797 1 93.75 49 ASN B C 1
ATOM 1719 O O . ASN B 1 49 ? 3.887 24.094 13.125 1 93.75 49 ASN B O 1
ATOM 1723 N N . GLU B 1 50 ? 4.797 24.938 15.008 1 95.56 50 GLU B N 1
ATOM 1724 C CA . GLU B 1 50 ? 5 23.609 15.594 1 95.56 50 GLU B CA 1
ATOM 1725 C C . GLU B 1 50 ? 3.678 22.875 15.758 1 95.56 50 GLU B C 1
ATOM 1727 O O . GLU B 1 50 ? 3.629 21.641 15.648 1 95.56 50 GLU B O 1
ATOM 1732 N N . ASP B 1 51 ? 2.672 23.656 15.906 1 95.62 51 ASP B N 1
ATOM 1733 C CA . ASP B 1 51 ? 1.37 23.047 16.156 1 95.62 51 ASP B CA 1
ATOM 1734 C C . ASP B 1 51 ? 0.75 22.516 14.867 1 95.62 51 ASP B C 1
ATOM 1736 O O . ASP B 1 51 ? -0.306 21.891 14.891 1 95.62 51 ASP B O 1
ATOM 1740 N N . ALA B 1 52 ? 1.433 22.703 13.766 1 98.06 52 ALA B N 1
ATOM 1741 C CA . ALA B 1 52 ? 0.948 22.219 12.477 1 98.06 52 ALA B CA 1
ATOM 1742 C C . ALA B 1 52 ? 1.351 20.766 12.25 1 98.06 52 ALA B C 1
ATOM 1744 O O . ALA B 1 52 ? 0.851 20.109 11.328 1 98.06 52 ALA B O 1
ATOM 1745 N N . PHE B 1 53 ? 2.23 20.281 13.172 1 98.62 53 PHE B N 1
ATOM 1746 C CA . PHE B 1 53 ? 2.715 18.922 13.031 1 98.62 53 PHE B CA 1
ATOM 1747 C C . PHE B 1 53 ? 1.825 17.953 13.805 1 98.62 53 PHE B C 1
ATOM 1749 O O . PHE B 1 53 ? 1.514 18.188 14.977 1 98.62 53 PHE B O 1
ATOM 1756 N N . TYR B 1 54 ? 1.44 16.891 13.109 1 98.62 54 TYR B N 1
ATOM 1757 C CA . TYR B 1 54 ? 0.618 15.859 13.734 1 98.62 54 TYR B CA 1
ATOM 1758 C C . TYR B 1 54 ? 1.262 14.484 13.594 1 98.62 54 TYR B C 1
ATOM 1760 O O . TYR B 1 54 ? 1.817 14.156 12.547 1 98.62 54 TYR B O 1
ATOM 1768 N N . ILE B 1 55 ? 1.182 13.711 14.734 1 98.62 55 ILE B N 1
ATOM 1769 C CA . ILE B 1 55 ? 1.705 12.352 14.773 1 98.62 55 ILE B CA 1
ATOM 1770 C C . ILE B 1 55 ? 0.554 11.359 14.938 1 98.62 55 ILE B C 1
ATOM 1772 O O . ILE B 1 55 ? -0.296 11.523 15.812 1 98.62 55 ILE B O 1
ATOM 1776 N N . GLY B 1 56 ? 0.481 10.414 13.984 1 98.19 56 GLY B N 1
ATOM 1777 C CA . GLY B 1 56 ? -0.417 9.289 14.164 1 98.19 56 GLY B CA 1
ATOM 1778 C C . GLY B 1 56 ? 0.22 8.125 14.898 1 98.19 56 GLY B C 1
ATOM 1779 O O . GLY B 1 56 ? 1.284 7.641 14.508 1 98.19 56 GLY B O 1
ATOM 1780 N N . LYS B 1 57 ? -0.458 7.695 15.977 1 97.25 57 LYS B N 1
ATOM 1781 C CA . LYS B 1 57 ? 0.07 6.609 16.797 1 97.25 57 LYS B CA 1
ATOM 1782 C C . LYS B 1 57 ? -0.81 5.367 16.688 1 97.25 57 LYS B C 1
ATOM 1784 O O . LYS B 1 57 ? -2.037 5.469 16.656 1 97.25 57 LYS B O 1
ATOM 1789 N N . VAL B 1 58 ? -0.174 4.262 16.547 1 94.81 58 VAL B N 1
ATOM 1790 C CA . VAL B 1 58 ? -0.805 2.959 16.719 1 94.81 58 VAL B CA 1
ATOM 1791 C C . VAL B 1 58 ? -0.329 2.33 18.031 1 94.81 58 VAL B C 1
ATOM 1793 O O . VAL B 1 58 ? 0.836 1.945 18.156 1 94.81 58 VAL B O 1
ATOM 1796 N N . SER B 1 59 ? -1.255 2.242 18.984 1 91.5 59 SER B N 1
ATOM 1797 C CA . SER B 1 59 ? -0.872 1.898 20.344 1 91.5 59 SER B CA 1
ATOM 1798 C C . SER B 1 59 ? 0.207 2.842 20.875 1 91.5 59 SER B C 1
ATOM 1800 O O . SER B 1 59 ? -0.024 4.047 21 1 91.5 59 SER B O 1
ATOM 1802 N N . ALA B 1 60 ? 1.384 2.379 21.109 1 92.38 60 ALA B N 1
ATOM 1803 C CA . ALA B 1 60 ? 2.428 3.23 21.688 1 92.38 60 ALA B CA 1
ATOM 1804 C C . ALA B 1 60 ? 3.414 3.674 20.609 1 92.38 60 ALA B C 1
ATOM 1806 O O . ALA B 1 60 ? 4.27 4.527 20.844 1 92.38 60 ALA B O 1
ATOM 1807 N N . ASP B 1 61 ? 3.195 3.268 19.391 1 95.31 61 ASP B N 1
ATOM 1808 C CA . ASP B 1 61 ? 4.188 3.488 18.359 1 95.31 61 ASP B CA 1
ATOM 1809 C C . ASP B 1 61 ? 3.836 4.711 17.516 1 95.31 61 ASP B C 1
ATOM 1811 O O . ASP B 1 61 ? 2.67 4.922 17.172 1 95.31 61 ASP B O 1
ATOM 1815 N N . ASN B 1 62 ? 4.816 5.578 17.234 1 97.88 62 ASN B N 1
ATOM 1816 C CA . ASN B 1 62 ? 4.668 6.633 16.234 1 97.88 62 ASN B CA 1
ATOM 1817 C C . ASN B 1 62 ? 4.68 6.07 14.82 1 97.88 62 ASN B C 1
ATOM 1819 O O . ASN B 1 62 ? 5.734 5.707 14.305 1 97.88 62 ASN B O 1
ATOM 1823 N N . ALA B 1 63 ? 3.516 6.113 14.18 1 97.19 63 ALA B N 1
ATOM 1824 C CA . ALA B 1 63 ? 3.354 5.324 12.961 1 97.19 63 ALA B CA 1
ATOM 1825 C C . ALA B 1 63 ? 3.4 6.211 11.719 1 97.19 63 ALA B C 1
ATOM 1827 O O . ALA B 1 63 ? 3.799 5.766 10.641 1 97.19 63 ALA B O 1
ATOM 1828 N N . CYS B 1 64 ? 2.955 7.414 11.844 1 98.44 64 CYS B N 1
ATOM 1829 C CA . CYS B 1 64 ? 2.861 8.297 10.688 1 98.44 64 CYS B CA 1
ATOM 1830 C C . CYS B 1 64 ? 2.814 9.758 11.125 1 98.44 64 CYS B C 1
ATOM 1832 O O . CYS B 1 64 ? 2.822 10.055 12.32 1 98.44 64 CYS B O 1
ATOM 1834 N N . CYS B 1 65 ? 2.916 10.664 10.086 1 98.81 65 CYS B N 1
ATOM 1835 C CA . CYS B 1 65 ? 2.852 12.086 10.398 1 98.81 65 CYS B CA 1
ATOM 1836 C C . CYS B 1 65 ? 2.297 12.883 9.227 1 98.81 65 CYS B C 1
ATOM 1838 O O . CYS B 1 65 ? 2.105 12.336 8.133 1 98.81 65 CYS B O 1
ATOM 1840 N N . MET B 1 66 ? 1.954 14.109 9.508 1 98.75 66 MET B N 1
ATOM 1841 C CA . MET B 1 66 ? 1.604 15.078 8.477 1 98.75 66 MET B CA 1
ATOM 1842 C C . MET B 1 66 ? 1.761 16.5 8.992 1 98.75 66 MET B C 1
ATOM 1844 O O . MET B 1 66 ? 1.916 16.719 10.195 1 98.75 66 MET B O 1
ATOM 1848 N N . ILE B 1 67 ? 1.812 17.391 8.102 1 98.62 67 ILE B N 1
ATOM 1849 C CA . ILE B 1 67 ? 1.688 18.812 8.391 1 98.62 67 ILE B CA 1
ATOM 1850 C C . ILE B 1 67 ? 0.35 19.328 7.863 1 98.62 67 ILE B C 1
ATOM 1852 O O . ILE B 1 67 ? -0.033 19.047 6.73 1 98.62 67 ILE B O 1
ATOM 1856 N N . LEU B 1 68 ? -0.361 20 8.711 1 98.44 68 LEU B N 1
ATOM 1857 C CA . LEU B 1 68 ? -1.632 20.609 8.336 1 98.44 68 LEU B CA 1
ATOM 1858 C C . LEU B 1 68 ? -1.581 22.125 8.508 1 98.44 68 LEU B C 1
ATOM 1860 O O . LEU B 1 68 ? -1.344 22.625 9.609 1 98.44 68 LEU B O 1
ATOM 1864 N N . GLN B 1 69 ? -1.761 22.766 7.355 1 97.81 69 GLN B N 1
ATOM 1865 C CA . GLN B 1 69 ? -1.731 24.219 7.348 1 97.81 69 GLN B CA 1
ATOM 1866 C C . GLN B 1 69 ? -3.047 24.797 6.828 1 97.81 69 GLN B C 1
ATOM 1868 O O . GLN B 1 69 ? -3.887 24.062 6.305 1 97.81 69 GLN B O 1
ATOM 1873 N N . TRP B 1 70 ? -3.162 26.125 7.012 1 97.5 70 TRP B N 1
ATOM 1874 C CA . TRP B 1 70 ? -4.418 26.781 6.656 1 97.5 70 TRP B CA 1
ATOM 1875 C C . TRP B 1 70 ? -4.211 27.781 5.523 1 97.5 70 TRP B C 1
ATOM 1877 O O . TRP B 1 70 ? -5.121 28.531 5.172 1 97.5 70 TRP B O 1
ATOM 1887 N N . ASP B 1 71 ? -3.045 27.797 5.016 1 95.75 71 ASP B N 1
ATOM 1888 C CA . ASP B 1 71 ? -2.709 28.578 3.824 1 95.75 71 ASP B CA 1
ATOM 1889 C C . ASP B 1 71 ? -1.586 27.906 3.031 1 95.75 71 ASP B C 1
ATOM 1891 O O . ASP B 1 71 ? -0.81 27.125 3.584 1 95.75 71 ASP B O 1
ATOM 1895 N N . ASP B 1 72 ? -1.572 28.109 1.78 1 96.12 72 ASP B N 1
ATOM 1896 C CA . ASP B 1 72 ? -0.534 27.641 0.868 1 96.12 72 ASP B CA 1
ATOM 1897 C C . ASP B 1 72 ? -0.417 28.562 -0.35 1 96.12 72 ASP B C 1
ATOM 1899 O O . ASP B 1 72 ? -0.904 28.219 -1.432 1 96.12 72 ASP B O 1
ATOM 1903 N 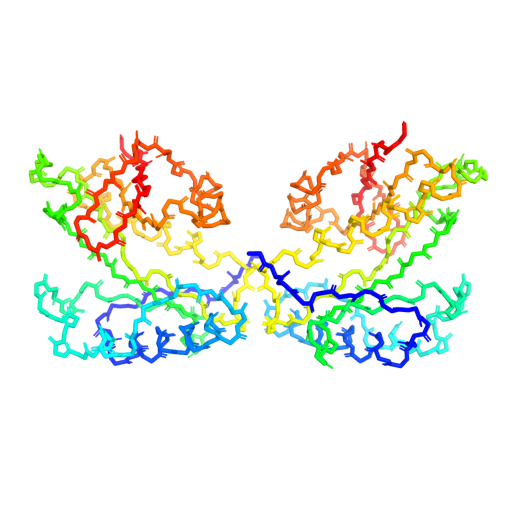N . VAL B 1 73 ? 0.318 29.578 -0.187 1 94 73 VAL B N 1
ATOM 1904 C CA . VAL B 1 73 ? 0.387 30.625 -1.199 1 94 73 VAL B CA 1
ATOM 1905 C C . VAL B 1 73 ? 1.183 30.125 -2.404 1 94 73 VAL B C 1
ATOM 1907 O O . VAL B 1 73 ? 0.9 30.516 -3.543 1 94 73 VAL B O 1
ATOM 1910 N N . LEU B 1 74 ? 2.086 29.266 -2.17 1 92.06 74 LEU B N 1
ATOM 1911 C CA . LEU B 1 74 ? 2.932 28.766 -3.246 1 92.06 74 LEU B CA 1
ATOM 1912 C C . LEU B 1 74 ? 2.102 28.016 -4.285 1 92.06 74 LEU B C 1
ATOM 1914 O O . LEU B 1 74 ? 2.209 28.297 -5.484 1 92.06 74 LEU B O 1
ATOM 1918 N N . PHE B 1 75 ? 1.201 27.172 -3.838 1 94.75 75 PHE B N 1
ATOM 1919 C CA . PHE B 1 75 ? 0.462 26.312 -4.758 1 94.75 75 PHE B CA 1
ATOM 1920 C C 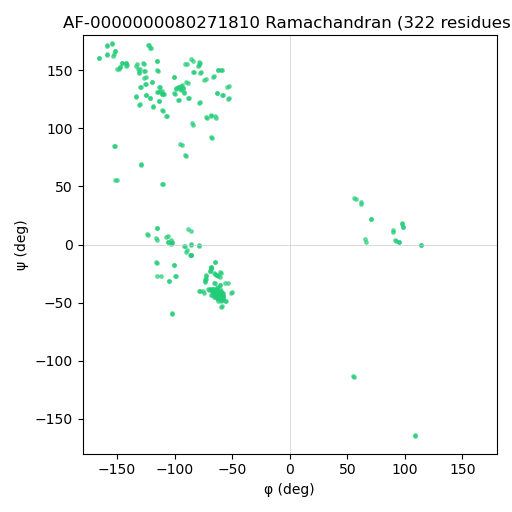. PHE B 1 75 ? -0.921 26.891 -5.039 1 94.75 75 PHE B C 1
ATOM 1922 O O . PHE B 1 75 ? -1.499 26.641 -6.098 1 94.75 75 PHE B O 1
ATOM 1929 N N . TRP B 1 76 ? -1.368 27.609 -4.105 1 96.12 76 TRP B N 1
ATOM 1930 C CA . TRP B 1 76 ? -2.711 28.172 -4.223 1 96.12 76 TRP B CA 1
ATOM 1931 C C . TRP B 1 76 ? -2.697 29.672 -3.955 1 96.12 76 TRP B C 1
ATOM 1933 O O . TRP B 1 76 ? -3.32 30.141 -3.002 1 96.12 76 TRP B O 1
ATOM 1943 N N . PRO B 1 77 ? -2.111 30.453 -4.832 1 94.75 77 PRO B N 1
ATOM 1944 C CA . PRO B 1 77 ? -1.908 31.891 -4.594 1 94.75 77 PRO B CA 1
ATOM 1945 C C . PRO B 1 77 ? -3.215 32.688 -4.586 1 94.75 77 PRO B C 1
ATOM 1947 O O . PRO B 1 77 ? -3.285 33.75 -3.996 1 94.75 77 PRO B O 1
ATOM 1950 N N . LYS B 1 78 ? -4.285 32.188 -5.129 1 95.38 78 LYS B N 1
ATOM 1951 C CA . LYS B 1 78 ? -5.539 32.938 -5.242 1 95.38 78 LYS B CA 1
ATOM 1952 C C . LYS B 1 78 ? -6.547 32.469 -4.191 1 95.38 78 LYS B C 1
ATOM 1954 O O . LYS B 1 78 ? -7.68 32.969 -4.164 1 95.38 78 LYS B O 1
ATOM 1959 N N . ALA B 1 79 ? -6.121 31.547 -3.32 1 96.38 79 ALA B N 1
ATOM 1960 C CA . ALA B 1 79 ? -7.039 31.016 -2.314 1 96.38 79 ALA B CA 1
ATOM 1961 C C . ALA B 1 79 ? -7.43 32.094 -1.31 1 96.38 79 ALA B C 1
ATOM 1963 O O . ALA B 1 79 ? -6.594 32.906 -0.895 1 96.38 79 ALA B O 1
ATOM 1964 N N . LYS B 1 80 ? -8.656 32.062 -0.855 1 96.38 80 LYS B N 1
ATOM 1965 C CA . LYS B 1 80 ? -9.125 32.969 0.171 1 96.38 80 LYS B CA 1
ATOM 1966 C C . LYS B 1 80 ? -8.781 32.469 1.568 1 96.38 80 LYS B C 1
ATOM 1968 O O . LYS B 1 80 ? -8.531 31.281 1.76 1 96.38 80 LYS B O 1
ATOM 1973 N N . GLU B 1 81 ? -8.766 33.406 2.459 1 93.44 81 GLU B N 1
ATOM 1974 C CA . GLU B 1 81 ? -8.562 33 3.854 1 93.44 81 GLU B CA 1
ATOM 1975 C C . GLU B 1 81 ? -9.625 32.031 4.312 1 93.44 81 GLU B C 1
ATOM 1977 O O . GLU B 1 81 ? -10.812 32.188 4.016 1 93.44 81 GLU B O 1
ATOM 1982 N N . ASN B 1 82 ? -9.227 30.953 4.859 1 94.69 82 ASN B N 1
ATOM 1983 C CA . ASN B 1 82 ? -10.102 29.938 5.441 1 94.69 82 ASN B CA 1
ATOM 1984 C C . ASN B 1 82 ? -10.875 29.188 4.367 1 94.69 82 ASN B C 1
ATOM 1986 O O . ASN B 1 82 ? -11.945 28.641 4.633 1 94.69 82 ASN B O 1
ATOM 1990 N N . GLU B 1 83 ? -10.336 29.234 3.23 1 97.62 83 GLU B N 1
ATOM 1991 C CA . GLU B 1 83 ? -11 28.5 2.15 1 97.62 83 GLU B CA 1
ATOM 1992 C C . GLU B 1 83 ? -10.719 27 2.238 1 97.62 83 GLU B C 1
ATOM 1994 O O . GLU B 1 83 ? -11.609 26.188 2.01 1 97.62 83 GLU B O 1
ATOM 1999 N N . ALA B 1 84 ? -9.461 26.734 2.586 1 98.62 84 ALA B N 1
ATOM 2000 C CA . ALA B 1 84 ? -9.047 25.328 2.545 1 98.62 84 ALA B CA 1
ATOM 2001 C C . ALA B 1 84 ? -8.008 25.031 3.627 1 98.62 84 ALA B C 1
ATOM 2003 O O . ALA B 1 84 ? -7.344 25.938 4.125 1 98.62 84 ALA B O 1
ATOM 2004 N N . GLY B 1 85 ? -7.984 23.781 4.055 1 98.56 85 GLY B N 1
ATOM 2005 C CA . GLY B 1 85 ? -6.801 23.234 4.699 1 98.56 85 GLY B CA 1
ATOM 2006 C C . GLY B 1 85 ? -5.844 22.578 3.721 1 98.56 85 GLY B C 1
ATOM 2007 O O . GLY B 1 85 ? -6.246 22.172 2.627 1 98.56 85 GLY B O 1
ATOM 2008 N N . TYR B 1 86 ? -4.559 22.531 4.129 1 98.75 86 TYR B N 1
ATOM 2009 C CA . TYR B 1 86 ? -3.52 22.016 3.246 1 98.75 86 TYR B CA 1
ATOM 2010 C C . TYR B 1 86 ? -2.668 20.969 3.957 1 98.75 86 TYR B C 1
ATOM 2012 O O . TYR B 1 86 ? -2.043 21.266 4.98 1 98.75 86 TYR B O 1
ATOM 2020 N N . ILE B 1 87 ? -2.656 19.781 3.396 1 98.69 87 ILE B N 1
ATOM 2021 C CA . ILE B 1 87 ? -1.836 18.703 3.941 1 98.69 87 ILE B CA 1
ATOM 2022 C C . ILE B 1 87 ? -0.477 18.688 3.246 1 98.69 87 ILE B C 1
ATOM 2024 O O . ILE B 1 87 ? -0.398 18.781 2.02 1 98.69 87 ILE B O 1
ATOM 2028 N N . HIS B 1 88 ? 0.559 18.562 4.031 1 97.69 88 HIS B N 1
ATOM 2029 C CA . HIS B 1 88 ? 1.917 18.375 3.535 1 97.69 88 HIS B CA 1
ATOM 2030 C C . HIS B 1 88 ? 2.623 17.25 4.289 1 97.69 88 HIS B C 1
ATOM 2032 O O . HIS B 1 88 ? 2.229 16.906 5.402 1 97.69 88 HIS B O 1
ATOM 2038 N N . LYS B 1 89 ? 3.59 16.625 3.646 1 97.62 89 LYS B N 1
ATOM 2039 C CA . LYS B 1 89 ? 4.52 15.695 4.273 1 97.62 89 LYS B CA 1
ATOM 2040 C C . LYS B 1 89 ? 3.775 14.539 4.941 1 97.62 89 LYS B C 1
ATOM 2042 O O . LYS B 1 89 ? 4.059 14.195 6.09 1 97.62 89 LYS B O 1
ATOM 2047 N N . LEU B 1 90 ? 2.723 14.078 4.27 1 98.12 90 LEU B N 1
ATOM 2048 C CA . LEU B 1 90 ? 2.049 12.875 4.742 1 98.12 90 LEU B CA 1
ATOM 2049 C C . LEU B 1 90 ? 2.938 11.648 4.562 1 98.12 90 LEU B C 1
ATOM 2051 O O . LEU B 1 90 ? 3.244 11.258 3.434 1 98.12 90 LEU B O 1
ATOM 2055 N N . CYS B 1 91 ? 3.398 11.102 5.738 1 98.06 91 CYS B N 1
ATOM 2056 C CA . CYS B 1 91 ? 4.328 9.977 5.738 1 98.06 91 CYS B CA 1
ATOM 2057 C C . CYS B 1 91 ? 3.83 8.852 6.645 1 98.06 91 CYS B C 1
ATOM 2059 O O . CYS B 1 91 ? 3.387 9.109 7.766 1 98.06 91 CYS B O 1
ATOM 2061 N N . VAL B 1 92 ? 3.912 7.652 6.156 1 97.06 92 VAL B N 1
ATOM 2062 C CA . VAL B 1 92 ? 3.615 6.453 6.938 1 97.06 92 VAL B CA 1
ATOM 2063 C C . VAL B 1 92 ? 4.84 5.547 6.977 1 97.06 92 VAL B C 1
ATOM 2065 O O . VAL B 1 92 ? 5.414 5.223 5.934 1 97.06 92 VAL B O 1
ATOM 2068 N N . ARG B 1 93 ? 5.238 5.188 8.188 1 96.44 93 ARG B N 1
ATOM 2069 C CA . ARG B 1 93 ? 6.344 4.242 8.305 1 96.44 93 ARG B CA 1
ATOM 2070 C C . ARG B 1 93 ? 6.008 2.924 7.613 1 96.44 93 ARG B C 1
ATOM 2072 O O . ARG B 1 93 ? 4.859 2.473 7.645 1 96.44 93 ARG B O 1
ATOM 2079 N N . ARG B 1 94 ? 7.066 2.285 7.125 1 94.31 94 ARG B N 1
ATOM 2080 C CA . ARG B 1 94 ? 6.887 1.092 6.301 1 94.31 94 ARG B CA 1
ATOM 2081 C C . ARG B 1 94 ? 6.172 -0.008 7.078 1 94.31 94 ARG B C 1
ATOM 2083 O O . ARG B 1 94 ? 5.32 -0.71 6.531 1 94.31 94 ARG B O 1
ATOM 2090 N N . GLU B 1 95 ? 6.457 -0.066 8.359 1 92.75 95 GLU B N 1
ATOM 2091 C CA . GLU B 1 95 ? 5.859 -1.104 9.195 1 92.75 95 GLU B CA 1
ATOM 2092 C C . GLU B 1 95 ? 4.344 -0.931 9.289 1 92.75 95 GLU B C 1
ATOM 2094 O O . GLU B 1 95 ? 3.631 -1.867 9.656 1 92.75 95 GLU B O 1
ATOM 2099 N N . TYR B 1 96 ? 3.904 0.223 8.891 1 93.5 96 TYR B N 1
ATOM 2100 C CA . TYR B 1 96 ? 2.482 0.503 9.047 1 93.5 96 TYR B CA 1
ATOM 2101 C C . TYR B 1 96 ? 1.844 0.864 7.711 1 93.5 96 TYR B C 1
ATOM 2103 O O . TYR B 1 96 ? 0.698 1.317 7.664 1 93.5 96 TYR B O 1
ATOM 2111 N N . SER B 1 97 ? 2.607 0.695 6.707 1 92 97 SER B N 1
ATOM 2112 C CA . SER B 1 97 ? 2.086 1.013 5.379 1 92 97 SER B CA 1
ATOM 2113 C C . SER B 1 97 ? 1.074 -0.03 4.922 1 92 97 SER B C 1
ATOM 2115 O O . SER B 1 97 ? 1.193 -1.21 5.258 1 92 97 SER B O 1
ATOM 2117 N N . GLY B 1 98 ? 0.032 0.445 4.23 1 88.06 98 GLY B N 1
ATOM 2118 C CA . GLY B 1 98 ? -0.91 -0.472 3.607 1 88.06 98 GLY B CA 1
ATOM 2119 C C . GLY B 1 98 ? -2.08 -0.825 4.504 1 88.06 98 GLY B C 1
ATOM 2120 O O . GLY B 1 98 ? -2.926 -1.643 4.137 1 88.06 98 GLY B O 1
ATOM 2121 N N . ILE B 1 99 ? -2.148 -0.215 5.691 1 88 99 ILE B N 1
ATOM 2122 C CA . ILE B 1 99 ? -3.232 -0.615 6.582 1 88 99 ILE B CA 1
ATOM 2123 C C . ILE B 1 99 ? -4.176 0.563 6.809 1 88 99 ILE B C 1
ATOM 2125 O O . ILE B 1 99 ? -4.945 0.574 7.773 1 88 99 ILE B O 1
ATOM 2129 N N . GLY B 1 100 ? -4.066 1.617 5.988 1 91.81 100 GLY B N 1
ATOM 2130 C CA . GLY B 1 100 ? -5.105 2.635 5.953 1 91.81 100 GLY B CA 1
ATOM 2131 C C . GLY B 1 100 ? -4.777 3.852 6.801 1 91.81 100 GLY B C 1
ATOM 2132 O O . GLY B 1 100 ? -5.656 4.664 7.094 1 91.81 100 GLY B O 1
ATOM 2133 N N . LEU B 1 101 ? -3.566 4.086 7.184 1 95 101 LEU B N 1
ATOM 2134 C CA . LEU B 1 101 ? -3.232 5.184 8.086 1 95 101 LEU B CA 1
ATOM 2135 C C . LEU B 1 101 ? -3.32 6.523 7.359 1 95 101 LEU B C 1
ATOM 2137 O O . LEU B 1 101 ? -3.67 7.539 7.965 1 95 101 LEU B O 1
ATOM 2141 N N . SER B 1 102 ? -3.006 6.523 6.023 1 96.62 102 SER B N 1
ATOM 2142 C CA . SER B 1 102 ? -3.191 7.762 5.273 1 96.62 102 SER B CA 1
ATOM 2143 C C . SER B 1 102 ? -4.648 8.211 5.309 1 96.62 102 SER B C 1
ATOM 2145 O O . SER B 1 102 ? -4.934 9.398 5.508 1 96.62 102 SER B O 1
ATOM 2147 N N . GLN B 1 103 ? -5.516 7.312 5.18 1 95.75 103 GLN B N 1
ATOM 2148 C CA . GLN B 1 103 ? -6.941 7.613 5.246 1 95.75 103 GLN B CA 1
ATOM 2149 C C . GLN B 1 103 ? -7.328 8.172 6.613 1 95.75 103 GLN B C 1
ATOM 2151 O O . GLN B 1 103 ? -8.062 9.156 6.703 1 95.75 103 GLN B O 1
ATOM 2156 N N . LYS B 1 104 ? -6.809 7.562 7.602 1 96.88 104 LYS B N 1
ATOM 2157 C CA . LYS B 1 104 ? -7.117 8.008 8.953 1 96.88 104 LYS B CA 1
ATOM 2158 C C . LYS B 1 104 ? -6.59 9.422 9.203 1 96.88 104 LYS B C 1
ATOM 2160 O O . LYS B 1 104 ? -7.254 10.227 9.859 1 96.88 104 LYS B O 1
ATOM 2165 N N . MET B 1 105 ? -5.43 9.688 8.68 1 98.06 105 MET B N 1
ATOM 2166 C CA . MET B 1 105 ? -4.859 11.023 8.82 1 98.06 105 MET B CA 1
ATOM 2167 C C . MET B 1 105 ? -5.688 12.055 8.055 1 98.06 105 MET B C 1
ATOM 2169 O O . MET B 1 105 ? -5.922 13.156 8.555 1 98.06 105 MET B O 1
ATOM 2173 N N . VAL B 1 106 ? -6.129 11.703 6.895 1 98.31 106 VAL B N 1
ATOM 2174 C CA . VAL B 1 106 ? -6.969 12.578 6.09 1 98.31 106 VAL B CA 1
ATOM 2175 C C . VAL B 1 106 ? -8.297 12.82 6.801 1 98.31 106 VAL B C 1
ATOM 2177 O O . VAL B 1 106 ? -8.789 13.953 6.84 1 98.31 106 VAL B O 1
ATOM 2180 N N . GLU B 1 107 ? -8.867 11.773 7.387 1 97.75 107 GLU B N 1
ATOM 2181 C CA . GLU B 1 107 ? -10.094 11.914 8.164 1 97.75 107 GLU B CA 1
ATOM 2182 C C . GLU B 1 107 ? -9.898 12.883 9.328 1 97.75 107 GLU B C 1
ATOM 2184 O O . GLU B 1 107 ? -10.789 13.688 9.625 1 97.75 107 GLU B O 1
ATOM 2189 N N . PHE B 1 108 ? -8.828 12.805 9.938 1 98.31 108 PHE B N 1
ATOM 2190 C CA . PHE B 1 108 ? -8.5 13.742 11.008 1 98.31 108 PHE B CA 1
ATOM 2191 C C . PHE B 1 108 ? -8.43 15.164 10.477 1 98.31 108 PHE B C 1
ATOM 2193 O O . PHE B 1 108 ? -8.992 16.094 11.07 1 98.31 108 PHE B O 1
ATOM 2200 N N . ALA B 1 109 ? -7.703 15.336 9.367 1 98.56 109 ALA B N 1
ATOM 2201 C CA . ALA B 1 109 ? -7.586 16.656 8.758 1 98.56 109 ALA B CA 1
ATOM 2202 C C . ALA B 1 109 ? -8.961 17.219 8.398 1 98.56 109 ALA B C 1
ATOM 2204 O O . ALA B 1 109 ? -9.211 18.406 8.578 1 98.56 109 ALA B O 1
ATOM 2205 N N . ILE B 1 110 ? -9.828 16.375 7.871 1 98.56 110 ILE B N 1
ATOM 2206 C CA . ILE B 1 110 ? -11.195 16.781 7.555 1 98.56 110 ILE B CA 1
ATOM 2207 C C . ILE B 1 110 ? -11.883 17.297 8.812 1 98.56 110 ILE B C 1
ATOM 2209 O O . ILE B 1 110 ? -12.508 18.359 8.789 1 98.56 110 ILE B O 1
ATOM 2213 N N . ALA B 1 111 ? -11.75 16.578 9.883 1 98.12 111 ALA B N 1
ATOM 2214 C CA . ALA B 1 111 ? -12.375 16.984 11.141 1 98.12 111 ALA B CA 1
ATOM 2215 C C . ALA B 1 111 ? -11.836 18.328 11.617 1 98.12 111 ALA B C 1
ATOM 2217 O O . ALA B 1 111 ? -12.594 19.172 12.094 1 98.12 111 ALA B O 1
ATOM 2218 N N . GLU B 1 112 ? -10.547 18.516 11.508 1 97.69 112 GLU B N 1
ATOM 2219 C CA . GLU B 1 112 ? -9.938 19.781 11.898 1 97.69 112 GLU B CA 1
ATOM 2220 C C . GLU B 1 112 ? -10.469 20.922 11.039 1 97.69 112 GLU B C 1
ATOM 2222 O O . GLU B 1 112 ? -10.703 22.031 11.547 1 97.69 112 GLU B O 1
ATOM 2227 N N . CYS B 1 113 ? -10.609 20.672 9.789 1 98.06 113 CYS B N 1
ATOM 2228 C CA . CYS B 1 113 ? -11.172 21.672 8.883 1 98.06 113 CYS B CA 1
ATOM 2229 C C . CYS B 1 113 ? -12.594 22.031 9.297 1 98.06 113 CYS B C 1
ATOM 2231 O O . CYS B 1 113 ? -12.953 23.203 9.344 1 98.06 113 CYS B O 1
ATOM 2233 N N . ARG B 1 114 ? -13.359 21.062 9.57 1 97.56 114 ARG B N 1
ATOM 2234 C CA . ARG B 1 114 ? -14.75 21.266 9.938 1 97.56 114 ARG B CA 1
ATOM 2235 C C . ARG B 1 114 ? -14.859 22.125 11.195 1 97.56 114 ARG B C 1
ATOM 2237 O O . ARG B 1 114 ? -15.727 23 11.289 1 97.56 114 ARG B O 1
ATOM 2244 N N . LYS B 1 115 ? -14.008 21.891 12.109 1 97.12 115 LYS B N 1
ATOM 2245 C CA . LYS B 1 115 ? -13.977 22.688 13.336 1 97.12 115 LYS B CA 1
ATOM 2246 C C . LYS B 1 115 ? -13.742 24.156 13.031 1 97.12 115 LYS B C 1
ATOM 2248 O O . LYS B 1 115 ? -14.172 25.031 13.789 1 97.12 115 LYS B O 1
ATOM 2253 N N . ARG B 1 116 ? -13.133 24.406 11.898 1 96.5 116 ARG B N 1
ATOM 2254 C CA . ARG B 1 116 ? -12.742 25.766 11.531 1 96.5 116 ARG B CA 1
ATOM 2255 C C . ARG B 1 116 ? -13.664 26.328 10.453 1 96.5 116 ARG B C 1
ATOM 2257 O O . ARG B 1 116 ? -13.414 27.406 9.914 1 96.5 116 ARG B O 1
ATOM 2264 N N . ASN B 1 117 ? -14.656 25.562 10.055 1 96.81 117 ASN B N 1
ATOM 2265 C CA . ASN B 1 117 ? -15.594 25.938 9 1 96.81 117 ASN B CA 1
ATOM 2266 C C . ASN B 1 117 ? -14.891 26.141 7.664 1 96.81 117 ASN B C 1
ATOM 2268 O O . ASN B 1 117 ? -15.18 27.094 6.941 1 96.81 117 ASN B O 1
ATOM 2272 N N . ILE B 1 118 ? -13.914 25.359 7.473 1 97.25 118 ILE B N 1
ATOM 2273 C CA . ILE B 1 118 ? -13.188 25.312 6.211 1 97.25 118 ILE B CA 1
ATOM 2274 C C . ILE B 1 118 ? -13.844 24.312 5.266 1 97.25 118 ILE B C 1
ATOM 2276 O O . ILE B 1 118 ? -14.195 23.203 5.672 1 97.25 118 ILE B O 1
ATOM 2280 N N . GLY B 1 119 ? -13.938 24.688 3.938 1 97.56 119 GLY B N 1
ATOM 2281 C CA . GLY B 1 119 ? -14.797 23.922 3.047 1 97.56 119 GLY B CA 1
ATOM 2282 C C . GLY B 1 119 ? -14.031 22.938 2.18 1 97.56 119 GLY B C 1
ATOM 2283 O O . GLY B 1 119 ? -14.625 22.016 1.607 1 97.56 119 GLY B O 1
ATOM 2284 N N . TYR B 1 120 ? -12.719 23.172 2.092 1 98.56 120 TYR B N 1
ATOM 2285 C CA . TYR B 1 120 ? -11.938 22.328 1.204 1 98.56 120 TYR B CA 1
ATOM 2286 C C . TYR B 1 120 ? -10.695 21.797 1.914 1 98.56 120 TYR B C 1
ATOM 2288 O O . TYR B 1 120 ? -10.188 22.422 2.84 1 98.56 120 TYR B O 1
ATOM 2296 N N . LEU B 1 121 ? -10.266 20.656 1.576 1 98.81 121 LEU B N 1
ATOM 2297 C CA . LEU B 1 121 ? -8.969 20.094 1.911 1 98.81 121 LEU B CA 1
ATOM 2298 C C . LEU B 1 121 ? -8.133 19.875 0.655 1 98.81 121 LEU B C 1
ATOM 2300 O O . LEU B 1 121 ? -8.625 19.344 -0.342 1 98.81 121 LEU B O 1
ATOM 2304 N N . ARG B 1 122 ? -6.879 20.344 0.684 1 98.81 122 ARG B N 1
ATOM 2305 C CA . ARG B 1 122 ? -6.043 20.344 -0.513 1 98.81 122 ARG B CA 1
ATOM 2306 C C . ARG B 1 122 ? -4.676 19.734 -0.226 1 98.81 122 ARG B C 1
ATOM 2308 O O . ARG B 1 122 ? -4.207 19.75 0.915 1 98.81 122 ARG B O 1
ATOM 2315 N N . LEU B 1 123 ? -4.102 19.156 -1.267 1 98.38 123 LEU B N 1
ATOM 2316 C CA . LEU B 1 123 ? -2.715 18.703 -1.229 1 98.38 123 LEU B CA 1
ATOM 2317 C C . LEU B 1 123 ? -2.117 18.672 -2.631 1 98.38 123 LEU B C 1
ATOM 2319 O O . LEU B 1 123 ? -2.797 18.984 -3.609 1 98.38 123 LEU B O 1
ATOM 2323 N N . ASP B 1 124 ? -0.803 18.406 -2.646 1 97.56 124 ASP B N 1
ATOM 2324 C CA . ASP B 1 124 ? -0.095 18.344 -3.922 1 97.56 124 ASP B CA 1
ATOM 2325 C C . ASP B 1 124 ? 0.959 17.234 -3.916 1 97.56 124 ASP B C 1
ATOM 2327 O O . ASP B 1 124 ? 1.365 16.766 -2.854 1 97.56 124 ASP B O 1
ATOM 2331 N N . THR B 1 125 ? 1.262 16.812 -5.086 1 96.44 125 THR B N 1
ATOM 2332 C CA . THR B 1 125 ? 2.352 15.867 -5.277 1 96.44 125 THR B CA 1
ATOM 2333 C C . THR B 1 125 ? 2.955 16 -6.672 1 96.44 125 THR B C 1
ATOM 2335 O O . THR B 1 125 ? 2.387 16.672 -7.535 1 96.44 125 THR B O 1
ATOM 2338 N N . GLY B 1 126 ? 4.113 15.492 -6.852 1 94.06 126 GLY B N 1
ATOM 2339 C CA . GLY B 1 126 ? 4.656 15.461 -8.203 1 94.06 126 GLY B CA 1
ATOM 2340 C C . GLY B 1 126 ? 3.719 14.82 -9.203 1 94.06 126 GLY B C 1
ATOM 2341 O O . GLY B 1 126 ? 3.137 13.773 -8.938 1 94.06 126 GLY B O 1
ATOM 2342 N N . PHE B 1 127 ? 3.633 15.477 -10.359 1 92.44 127 PHE B N 1
ATOM 2343 C CA . PHE B 1 127 ? 2.688 15.016 -11.367 1 92.44 127 PHE B CA 1
ATOM 2344 C C . PHE B 1 127 ? 3.055 13.625 -11.859 1 92.44 127 PHE B C 1
ATOM 2346 O O . PHE B 1 127 ? 2.178 12.844 -12.242 1 92.44 127 PHE B O 1
ATOM 2353 N N . ASN B 1 128 ? 4.305 13.289 -11.766 1 90.12 128 ASN B N 1
ATOM 2354 C CA . ASN B 1 128 ? 4.793 12.008 -12.273 1 90.12 128 ASN B CA 1
ATOM 2355 C C . ASN B 1 128 ? 4.629 10.898 -11.242 1 90.12 128 ASN B C 1
ATOM 2357 O O . ASN B 1 128 ? 4.965 9.742 -11.516 1 90.12 128 ASN B O 1
ATOM 2361 N N . LYS B 1 129 ? 4.07 11.266 -10.078 1 92.62 129 LYS B N 1
ATOM 2362 C CA . LYS B 1 129 ? 3.863 10.281 -9.023 1 92.62 129 LYS B CA 1
ATOM 2363 C C . LYS B 1 129 ? 2.486 9.633 -9.141 1 92.62 129 LYS B C 1
ATOM 2365 O O . LYS B 1 129 ? 1.625 9.836 -8.281 1 92.62 129 LYS B O 1
ATOM 2370 N N . LYS B 1 130 ? 2.301 8.711 -10.07 1 88.81 130 LYS B N 1
ATOM 2371 C CA . LYS B 1 130 ? 1.01 8.133 -10.445 1 88.81 130 LYS B CA 1
ATOM 2372 C C . LYS B 1 130 ? 0.392 7.367 -9.281 1 88.81 130 LYS B C 1
ATOM 2374 O O . LYS B 1 130 ? -0.821 7.422 -9.07 1 88.81 130 LYS B O 1
ATOM 2379 N N . LYS B 1 131 ? 1.228 6.711 -8.555 1 87.25 131 LYS B N 1
ATOM 2380 C CA . LYS B 1 131 ? 0.719 5.949 -7.422 1 87.25 131 LYS B CA 1
ATOM 2381 C C . LYS B 1 131 ? 0.141 6.871 -6.352 1 87.25 131 LYS B C 1
ATOM 2383 O O . LYS B 1 131 ? -0.913 6.586 -5.781 1 87.25 131 LYS B O 1
ATOM 2388 N N . LEU B 1 132 ? 0.848 7.949 -6.105 1 92.56 132 LEU B N 1
ATOM 2389 C CA . LEU B 1 132 ? 0.352 8.906 -5.121 1 92.56 132 LEU B CA 1
ATOM 2390 C C . LEU B 1 132 ? -0.923 9.578 -5.617 1 92.56 132 LEU B C 1
ATOM 2392 O O . LEU B 1 132 ? -1.856 9.797 -4.844 1 92.56 132 LEU B O 1
ATOM 2396 N N . CYS B 1 133 ? -0.922 9.867 -6.906 1 94.12 133 CYS B N 1
ATOM 2397 C CA . CYS B 1 133 ? -2.123 10.453 -7.488 1 94.12 133 CYS B CA 1
ATOM 2398 C C . CYS B 1 133 ? -3.32 9.531 -7.32 1 94.12 133 CYS B C 1
ATOM 2400 O O . CYS B 1 133 ? -4.387 9.961 -6.875 1 94.12 133 CYS B O 1
ATOM 2402 N N . ASN B 1 134 ? -3.139 8.32 -7.609 1 89.56 134 ASN B N 1
ATOM 2403 C CA . ASN B 1 134 ? -4.199 7.328 -7.461 1 89.56 134 ASN B CA 1
ATOM 2404 C C . ASN B 1 134 ? -4.629 7.188 -6.004 1 89.56 134 ASN B C 1
ATOM 2406 O O . ASN B 1 134 ? -5.816 7.031 -5.715 1 89.56 134 ASN B O 1
ATOM 2410 N N . LEU B 1 135 ? -3.641 7.223 -5.148 1 91.25 135 LEU B N 1
ATOM 2411 C CA . LEU B 1 135 ? -3.953 7.148 -3.727 1 91.25 135 LEU B CA 1
ATOM 2412 C C . LEU B 1 135 ? -4.863 8.297 -3.311 1 91.25 135 LEU B C 1
ATOM 2414 O O . LEU B 1 135 ? -5.887 8.086 -2.66 1 91.25 135 LEU B O 1
ATOM 2418 N N . TYR B 1 136 ? -4.484 9.469 -3.729 1 96.56 136 TYR B N 1
ATOM 2419 C CA . TYR B 1 136 ? -5.25 10.633 -3.299 1 96.56 136 TYR B CA 1
ATOM 2420 C C . TYR B 1 136 ? -6.66 10.602 -3.875 1 96.56 136 TYR B C 1
ATOM 2422 O O . TYR B 1 136 ? -7.625 10.977 -3.201 1 96.56 136 TYR B O 1
ATOM 2430 N N . GLU B 1 137 ? -6.801 10.078 -5.043 1 94.88 137 GLU B N 1
ATOM 2431 C CA . GLU B 1 137 ? -8.133 9.906 -5.613 1 94.88 137 GLU B CA 1
ATOM 2432 C C . GLU B 1 137 ? -8.938 8.875 -4.824 1 94.88 137 GLU B C 1
ATOM 2434 O O . GLU B 1 137 ? -10.125 9.07 -4.57 1 94.88 137 GLU B O 1
ATOM 2439 N N . SER B 1 138 ? -8.266 7.867 -4.41 1 90.44 138 SER B N 1
ATOM 2440 C CA . SER B 1 138 ? -8.938 6.824 -3.645 1 90.44 138 SER B CA 1
ATOM 2441 C C . SER B 1 138 ? -9.352 7.324 -2.266 1 90.44 138 SER B C 1
ATOM 2443 O O . SER B 1 138 ? -10.273 6.789 -1.656 1 90.44 138 SER B O 1
ATOM 2445 N N . LEU B 1 139 ? -8.695 8.344 -1.799 1 94.06 139 LEU B N 1
ATOM 2446 C CA . LEU B 1 139 ? -9.008 8.922 -0.496 1 94.06 139 LEU B CA 1
ATOM 2447 C C . LEU B 1 139 ? -10.133 9.945 -0.611 1 94.06 139 LEU B C 1
ATOM 2449 O O . LEU B 1 139 ? -10.578 10.5 0.396 1 94.06 139 LEU B O 1
ATOM 2453 N N . GLY B 1 140 ? -10.516 10.281 -1.87 1 95.56 140 GLY B N 1
ATOM 2454 C CA . GLY B 1 140 ? -11.656 11.164 -2.053 1 95.56 140 GLY B CA 1
ATOM 2455 C C . GLY B 1 140 ? -11.281 12.5 -2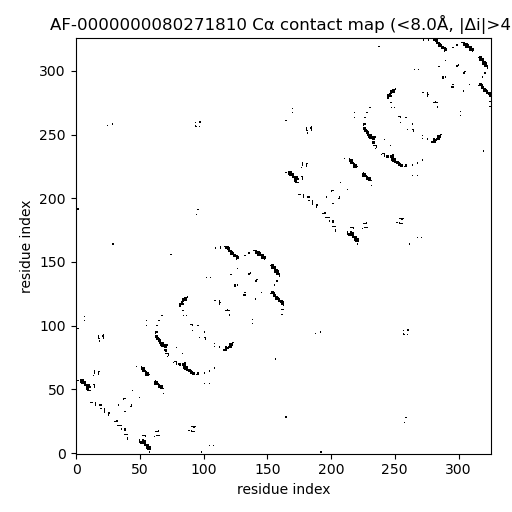.666 1 95.56 140 GLY B C 1
ATOM 2456 O O . GLY B 1 140 ? -12.148 13.336 -2.939 1 95.56 140 GLY B O 1
ATOM 2457 N N . PHE B 1 141 ? -9.992 12.68 -2.939 1 98.38 141 PHE B N 1
ATOM 2458 C CA . PHE B 1 141 ? -9.562 13.922 -3.58 1 98.38 141 PHE B CA 1
ATOM 2459 C C . PHE B 1 141 ? -9.859 13.883 -5.074 1 98.38 141 PHE B C 1
ATOM 2461 O O . PHE B 1 141 ? -9.961 12.805 -5.668 1 98.38 141 PHE B O 1
ATOM 2468 N N . LYS B 1 142 ? -9.961 15.039 -5.621 1 98.19 142 LYS B N 1
ATOM 2469 C CA . LYS B 1 142 ? -10.109 15.195 -7.066 1 98.19 142 LYS B CA 1
ATOM 2470 C C . LYS B 1 142 ? -8.961 16 -7.656 1 98.19 142 LYS B C 1
ATOM 2472 O O . LYS B 1 142 ? -8.523 16.984 -7.066 1 98.19 142 LYS B O 1
ATOM 2477 N N . PHE B 1 143 ? -8.531 15.594 -8.758 1 98.25 143 PHE B N 1
ATOM 2478 C CA . PHE B 1 143 ? -7.523 16.344 -9.492 1 98.25 143 PHE B CA 1
ATOM 2479 C C . PHE B 1 143 ? -8.055 17.719 -9.906 1 98.25 143 PHE B C 1
ATOM 2481 O O . PHE B 1 143 ? -9.164 17.812 -10.43 1 98.25 143 PHE B O 1
ATOM 2488 N N . VAL B 1 144 ? -7.316 18.672 -9.633 1 97.94 144 VAL B N 1
ATOM 2489 C CA . VAL B 1 144 ? -7.715 20.031 -9.977 1 97.94 144 VAL B CA 1
ATOM 2490 C C . VAL B 1 144 ? -6.965 20.484 -11.227 1 97.94 144 VAL B C 1
ATOM 2492 O O . VAL B 1 144 ? -7.582 20.812 -12.242 1 97.94 144 VAL B O 1
ATOM 2495 N N . GLU B 1 145 ? -5.656 20.484 -11.117 1 96.88 145 GLU B N 1
ATOM 2496 C CA . GLU B 1 145 ? -4.848 20.922 -12.25 1 96.88 145 GLU B CA 1
ATOM 2497 C C . GLU B 1 145 ? -3.385 20.5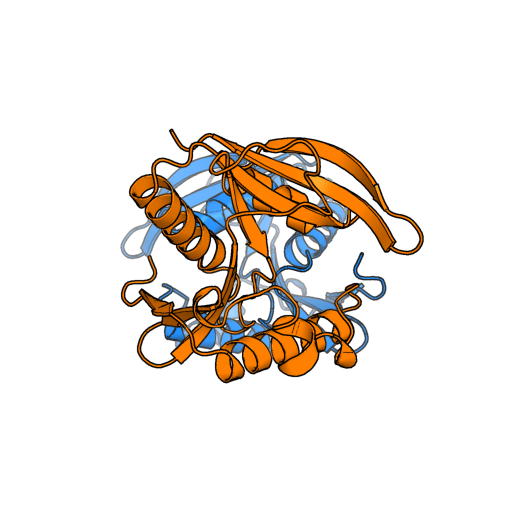31 -12.07 1 96.88 145 GLU B C 1
ATOM 2499 O O . GLU B 1 145 ? -2.961 20.172 -10.969 1 96.88 145 GLU B O 1
ATOM 2504 N N . LYS B 1 146 ? -2.713 20.531 -13.195 1 96.81 146 LYS B N 1
ATOM 2505 C CA . LYS B 1 146 ? -1.259 20.391 -13.227 1 96.81 146 LYS B CA 1
ATOM 2506 C C . LYS B 1 146 ? -0.581 21.75 -13.289 1 96.81 146 LYS B C 1
ATOM 2508 O O . LYS B 1 146 ? -0.994 22.625 -14.062 1 96.81 146 LYS B O 1
ATOM 2513 N N . ILE B 1 147 ? 0.455 21.938 -12.461 1 95.94 147 ILE B N 1
ATOM 2514 C CA . ILE B 1 147 ? 1.171 23.219 -12.508 1 95.94 147 ILE B CA 1
ATOM 2515 C C . ILE B 1 147 ? 2.668 22.953 -12.672 1 95.94 147 ILE B C 1
ATOM 2517 O O . ILE B 1 147 ? 3.156 21.875 -12.352 1 95.94 147 ILE B O 1
ATOM 2521 N N . LEU B 1 148 ? 3.328 23.953 -13.211 1 93.62 148 LEU B N 1
ATOM 2522 C CA . LEU B 1 148 ? 4.781 23.922 -13.336 1 93.62 148 LEU B CA 1
ATOM 2523 C C . LEU B 1 148 ? 5.422 24.953 -12.406 1 93.62 148 LEU B C 1
ATOM 2525 O O . LEU B 1 148 ? 5.07 26.141 -12.445 1 93.62 148 LEU B O 1
ATOM 2529 N N . LEU B 1 149 ? 6.129 24.422 -11.516 1 90 149 LEU B N 1
ATOM 2530 C CA . LEU B 1 149 ? 6.895 25.312 -10.656 1 90 149 LEU B CA 1
ATOM 2531 C C . LEU B 1 149 ? 8.352 25.391 -11.109 1 90 149 LEU B C 1
ATOM 2533 O O . LEU B 1 149 ? 8.992 24.359 -11.32 1 90 149 LEU B O 1
ATOM 2537 N N . ASP B 1 150 ? 8.828 26.531 -11.258 1 83.81 150 ASP B N 1
ATOM 2538 C CA . ASP B 1 150 ? 10.18 26.766 -11.742 1 83.81 150 ASP B CA 1
ATOM 2539 C C . ASP B 1 150 ? 11.203 25.984 -10.906 1 83.81 150 ASP B C 1
ATOM 2541 O O . ASP B 1 150 ? 11.195 26.062 -9.68 1 83.81 150 ASP B O 1
ATOM 2545 N N . ASN B 1 151 ? 12.047 25.188 -11.578 1 82.19 151 ASN B N 1
ATOM 2546 C CA . ASN B 1 151 ? 13.164 24.438 -11.023 1 82.19 151 ASN B CA 1
ATOM 2547 C C . ASN B 1 151 ? 12.68 23.344 -10.062 1 82.19 151 ASN B C 1
ATOM 2549 O O . ASN B 1 151 ? 13.469 22.797 -9.289 1 82.19 151 ASN B O 1
ATOM 2553 N N . ARG B 1 152 ? 11.359 23.172 -9.945 1 84.69 152 ARG B N 1
ATOM 2554 C CA . ARG B 1 152 ? 10.852 22.141 -9.047 1 84.69 152 ARG B CA 1
ATOM 2555 C C . ARG B 1 152 ? 10.125 21.047 -9.828 1 84.69 152 ARG B C 1
ATOM 2557 O O . ARG B 1 152 ? 10.031 19.906 -9.367 1 84.69 152 ARG B O 1
ATOM 2564 N N . GLY B 1 153 ? 9.617 21.484 -10.953 1 90.62 153 GLY B N 1
ATOM 2565 C CA . GLY B 1 153 ? 8.969 20.484 -11.789 1 90.62 153 GLY B CA 1
ATOM 2566 C C . GLY B 1 153 ? 7.457 20.625 -11.82 1 90.62 153 GLY B C 1
ATOM 2567 O O . GLY B 1 153 ? 6.922 21.703 -11.609 1 90.62 153 GLY B O 1
ATOM 2568 N N . GLU B 1 154 ? 6.82 19.562 -12.281 1 94.94 154 GLU B N 1
ATOM 2569 C CA . GLU B 1 154 ? 5.367 19.547 -12.438 1 94.94 154 GLU B CA 1
ATOM 2570 C C . GLU B 1 154 ? 4.688 18.938 -11.219 1 94.94 154 GLU B C 1
ATOM 2572 O O . GLU B 1 154 ? 5.148 17.922 -10.68 1 94.94 154 GLU B O 1
ATOM 2577 N N . PHE B 1 155 ? 3.623 19.609 -10.82 1 96.81 155 PHE B N 1
ATOM 2578 C CA . PHE B 1 155 ? 2.869 19.141 -9.664 1 96.81 155 PHE B CA 1
ATOM 2579 C C . PHE B 1 155 ? 1.4 18.938 -10.016 1 96.81 155 PHE B C 1
ATOM 2581 O O . PHE B 1 155 ? 0.858 19.656 -10.859 1 96.81 155 PHE B O 1
ATOM 2588 N N . ALA B 1 156 ? 0.85 17.969 -9.438 1 97.88 156 ALA B N 1
ATOM 2589 C CA . ALA B 1 156 ? -0.593 17.75 -9.477 1 97.88 156 ALA B CA 1
ATOM 2590 C C . ALA B 1 156 ? -1.27 18.297 -8.227 1 97.88 156 ALA B C 1
ATOM 2592 O O . ALA B 1 156 ? -0.877 17.969 -7.105 1 97.88 156 ALA B O 1
ATOM 2593 N N . LEU B 1 157 ? -2.209 19.141 -8.438 1 98.44 157 LEU B N 1
ATOM 2594 C CA . LEU B 1 157 ? -2.973 19.703 -7.332 1 98.44 157 LEU B CA 1
ATOM 2595 C C . LEU B 1 157 ? -4.273 18.938 -7.129 1 98.44 157 LEU B C 1
ATOM 2597 O O . LEU B 1 157 ? -4.965 18.609 -8.094 1 98.44 157 LEU B O 1
ATOM 2601 N N . PHE B 1 158 ? -4.598 18.641 -5.887 1 98.69 158 PHE B N 1
ATOM 2602 C CA . PHE B 1 158 ? -5.801 17.891 -5.531 1 98.69 158 PHE B CA 1
ATOM 2603 C C . PHE B 1 158 ? -6.625 18.656 -4.504 1 98.69 158 PHE B C 1
ATOM 2605 O O . PHE B 1 158 ? -6.074 19.359 -3.656 1 98.69 158 PHE B O 1
ATOM 2612 N N . GLU B 1 159 ? -7.961 18.453 -4.566 1 98.69 159 GLU B N 1
ATOM 2613 C CA . GLU B 1 159 ? -8.836 19.031 -3.549 1 98.69 159 GLU B CA 1
ATOM 2614 C C . GLU B 1 159 ? -10.023 18.125 -3.26 1 98.69 159 GLU B C 1
ATOM 2616 O O . GLU B 1 159 ? -10.344 17.234 -4.059 1 98.69 159 GLU B O 1
ATOM 2621 N N . MET B 1 160 ? -10.531 18.281 -2.141 1 98.5 160 MET B N 1
ATOM 2622 C CA . MET B 1 160 ? -11.742 17.609 -1.69 1 98.5 160 MET B CA 1
ATOM 2623 C C . MET B 1 160 ? -12.703 18.594 -1.029 1 98.5 160 MET B C 1
ATOM 2625 O O . MET B 1 160 ? -12.297 19.359 -0.153 1 98.5 160 MET B O 1
ATOM 2629 N N . LYS B 1 161 ? -13.922 18.562 -1.515 1 97.88 161 LYS B N 1
ATOM 2630 C CA . LYS B 1 161 ? -14.938 19.344 -0.821 1 97.88 161 LYS B CA 1
ATOM 2631 C C . LYS B 1 161 ? -15.422 18.625 0.436 1 97.88 161 LYS B C 1
ATOM 2633 O O . LYS B 1 161 ? -15.867 17.484 0.372 1 97.88 161 LYS B O 1
ATOM 2638 N N . ILE B 1 162 ? -15.305 19.234 1.604 1 95.94 162 ILE B N 1
ATOM 2639 C CA . ILE B 1 162 ? -15.617 18.5 2.824 1 95.94 162 ILE B CA 1
ATOM 2640 C C . ILE B 1 162 ? -16.844 19.141 3.5 1 95.94 162 ILE B C 1
ATOM 2642 O O . ILE B 1 162 ? -17.375 18.578 4.461 1 95.94 162 ILE B O 1
ATOM 2646 N N . GLN B 1 163 ? -17.25 20.344 3.158 1 84.81 163 GLN B N 1
ATOM 2647 C CA . GLN B 1 163 ? -18.516 20.969 3.551 1 84.81 163 GLN B CA 1
ATOM 2648 C C . GLN B 1 163 ? -19.344 21.359 2.326 1 84.81 163 GLN B C 1
ATOM 2650 O O . GLN B 1 163 ? -18.781 21.688 1.273 1 84.81 163 GLN B O 1
#

Nearest PDB structures (foldseek):
  8osp-assembly2_C  TM=7.775E-01  e=2.098E-09  Lactobacillus
  8iym-assembly1_A  TM=7.929E-01  e=1.486E-08  Helicobacter pylori 26695
  1tiq-assembly2_B  TM=7.768E-01  e=2.623E-08  Bacillus subtilis
  8iym-assembly3_C  TM=7.643E-01  e=2.623E-08  Helicobacter pylori 26695
  8iym-assembly2_B  TM=8.054E-01  e=9.876E-08  Helicobacter pylori 26695

Foldseek 3Di:
DLPAKDKDFQPLVLQLVQLVQQQVVCVVVPHDHDDNVCSDPVNVCPVADSRQKMFMDRHPDGFWIWGKDQDDCPVCVPDDGLQEIEIGSTGGHPVPPPPCVSLVVVVVNLVVSVVSVHFKYKYKDAPPPVVVVVVCVVSAWDWDDWDQDPPPGIMTMIMHGSD/DLPAKDKDFQPLVLQLVQLVQQQVVCVVVPHDHDDNVCSDPVNVCPVADSRQKMFMDRHPDGFWIWGKDQDDCPVCVPDDGLQEIEIGSTGGHPVPPPPCVSLVVVVVSLVVSVVSVHFKYKYKDAPPPVVVVVVCVVSAWDWDDWDQDPPPGIMTMIMHGSD

Secondary structure (DSSP, 8-state):
--SSEEEEE--HHHHHHHHHHHHHHHHHTT-----GGGSSHHHHTSS--GGGEEEEEETTEEEEEEEEES--TTT-TTPPTTSEEEEEEEEE-GGGTTSSHHHHHHHHHHHHHHHTT--EEEEEEETT-HHHHHHHHHTT-EEEEEEEETTTEEEEEEEEE--/--SSEEEEE--HHHHHHHHHHHHHHHHHTT-----GGGSSHHHHTSS--GGGEEEEEETTEEEEEEEEES--TTT-TTPPTTSEEEEEEEEE-GGGTTSSHHHHHHHHHHHHHHHTT--EEEEEEETT-HHHHHHHHHTT-EEEEEEEETTTEEEEEEEEE--

Sequence (326 aa):
MINNFKVLRGDVETAISIMKEVTKWGRSVGLNVWKDEHLTREKLLVGINEDAFYIGKVSADNACCMILQWDDVLFWPKAKENEAGYIHKLCVRREYSGIGLSQKMVEFAIAECRKRNIGYLRLDTGFNKKKLCNLYESLGFKFVEKILLDNRGEFALFEMKIQMINNFKVLRGDVETAISIMKEVTKWGRSVGLNVWKDEHLTREKLLVGINEDAFYIGKVSADNACCMILQWDDVLFWPKAKENEAGYIHKLCVRREYSGIGLSQKMVEFAIAECRKRNIGYLRLDTGFNKKKLCNLYESLGFKFVEKILLDNRGEFALFEMKIQ

Radius of gyration: 21.95 Å; Cα contacts (8 Å, |Δi|>4): 595; chains: 2; bounding box: 38×64×46 Å